Protein 4XVJ (pdb70)

InterPro domains:
  IPR000745 Hepatitis C virus, Non-structural protein NS4a [PF01006] (1658-1711)
  IPR001490 Hepatitis C virus, Non-structural protein NS4b [PF01001] (1728-1921)
  IPR001650 Helicase, C-terminal domain-like [PS51194] (1361-1538)
  IPR001650 Helicase, C-terminal domain-like [SM00490] (1401-1495)
  IPR002166 RNA dependent RNA polymerase, hepatitis C virus [PF00998] (2423-2932)
  IPR002518 Hepatitis C virus, Non-structural protein NS2 [PF01538] (811-1005)
  IPR002518 Hepatitis C virus, Non-structural protein NS2 [PS51693] (899-1026)
  IPR002519 Hepatitis C virus, Envelope glycoprotein E1 [PF01539] (193-382)
  IPR002521 Hepatitis C virus, Core protein, C-terminal [PF01542] (116-190)
  IPR002522 Hepatitis C virus, Core protein, N-terminal [PF01543] (2-115)
  IPR002531 Hepatitis C virus, Non-structural protein E2/NS1 [PF01560] (386-729)
  IPR002868 Hepatitis C virus, Non-structural 5a protein [PF01506] (1974-1996)
  IPR004109 Hepatitis C virus, NS3 protease [PF02907] (1056-1203)
  IPR004109 Hepatitis C virus, NS3 protease [PS51822] (1027-1208)
  IPR007094 RNA-directed RNA polymerase, catalytic domain [PS50507] (2634-2752)
  IPR009003 Peptidase S1, PA clan [SSF50494] (1027-1212)
  IPR011492 Non-structural protein NS3-like, DEAD-box helicase, flavivirus [PF07652] (1294-1355)
  IPR013192 Hepatitis C virus, Non-structural 5a protein, domain 1a [PF08300] (2006-2067)
  IPR013193 Hepatitis C virus non-structural 5a, 1B domain [PF08301] (2068-2168)
  IPR014001 Helicase superfamily 1/2, ATP-binding domain [PS51192] (1217-1369)

B-factor: mean 28.43, std 5.86, range [17.18, 79.64]

Secondary structure (DSSP, 8-state):
---EE-SS-S---/---EEEEE---EE-TT--EEEEEEEESS--TT-EEEEEEE-TT--EEEEEEEETTT--EEE-TTTTTTEEEEE-TTSSEEEEEE-S--GGG-EEEEEEEEEEEE-TTS-SEEEEEEEE---EEEEE--S--SSSS--/------SSB--SEEEE-TT--EEEEEE--IIIIITS--EEEEE-TTS--EEEEBTTTB--TTS-TTEEEEEETTEEEEEE-S--GGG-EEEEEEEEETTTTEEEE---EEEEE-

Solvent-accessible surface area: 11960 Å² total; per-residue (Å²): 187,99,8,92,52,22,88,0,18,1,29,56,176,214,120,69,59,7,72,15,57,37,32,27,130,22,116,62,55,25,58,35,144,0,23,0,62,6,40,37,33,71,20,96,80,34,0,4,0,0,0,13,30,22,79,95,129,21,9,80,6,0,0,0,10,0,29,61,98,23,41,62,58,46,10,115,54,0,114,90,21,6,74,4,47,106,56,108,56,160,52,15,3,58,0,45,0,57,63,3,106,55,96,0,5,2,44,0,6,0,0,31,0,18,1,2,2,8,122,83,95,64,78,4,1,1,25,0,42,78,8,2,125,21,14,99,0,36,0,12,69,67,92,64,93,61,74,68,17,54,124,74,88,111,178,46,79,1,73,14,54,115,77,29,67,21,41,84,53,104,120,7,76,0,42,0,59,23,27,62,116,6,0,26,66,0,48,1,1,1,1,14,20,45,109,88,43,10,4,83,12,3,0,58,13,23,93,55,94,32,131,73,24,66,113,51,8,51,11,64,66,88,56,59,37,2,32,0,33,0,54,34,3,94,102,51,7,63,7,48,0,8,1,0,1,8,3,40,64,91,76,29,3,14,10,1,38,14,1,124,3,43,12,167

Foldseek 3Di:
DVDDDPPDDPDDD/DDWAFDKDFADEEEAQAKTKIKTFTDPDALPQWKKFKWWAAVVGDIGTAWIAGLPPGDIDGDVVQPPFWDKADDPVRGMIMIIGGNHDLRVWTFIKMFIWNWDDPPVRPGIDIDTPDIHPTGGHGYHPPDDPDPGTD/DDDDDFQKAWDQEDEEAAQAKDKIKIAHDCQKLQPWFKWKWWAAVVHDIDTAGTRFFDGPDPHDPQWTKHGDHRMIMIMHGRDDQSSFTKMWMWTAGRVVRDIGIYPIYGYHHD

Nearest PDB structures (foldseek):
  4xvj-assembly1_H  TM=1.007E+00  e=1.137E-25  Homo sapiens
  5fgc-assembly1_E  TM=9.345E-01  e=8.893E-17  Homo sapiens
  4wv1-assembly2_B  TM=9.024E-01  e=1.279E-16  Homo sapiens
  3grw-assembly1_H  TM=8.920E-01  e=3.261E-16  Homo sapiens
  6vln-assembly1_H  TM=8.590E-01  e=2.607E-15  Homo sapiens

Radius of gyration: 18.02 Å; Cα contacts (8 Å, |Δi|>4): 738; chains: 3; bounding box: 43×47×47 Å

Organism: Hepatitis C virus genotype 1a (isolate H77) (NCBI:txid63746)

Structure (mmCIF, N/CA/C/O backbone):
data_4XVJ
#
_entry.id   4XVJ
#
_cell.length_a   36.085
_cell.length_b   53.728
_cell.length_c   107.238
_cell.angle_alpha   90.00
_cell.angle_beta   90.00
_cell.angle_gamma   90.00
#
_symmetry.space_group_name_H-M   'P 21 21 21'
#
loop_
_entity.id
_entity.type
_entity.pdbx_description
1 polymer 'HCV E2 antigen'
2 polymer 'antibody heavy chain variable domain'
3 polymer 'antibody light chain variable domain'
4 water water
#
loop_
_atom_site.group_PDB
_atom_site.id
_atom_site.type_symbol
_atom_site.label_atom_id
_atom_site.label_alt_id
_atom_site.label_comp_id
_atom_site.label_asym_id
_atom_site.label_entity_id
_atom_site.label_seq_id
_atom_site.pdbx_PDB_ins_code
_atom_site.Cartn_x
_atom_site.Cartn_y
_atom_site.Cartn_z
_atom_site.occupancy
_atom_site.B_iso_or_equiv
_atom_site.auth_seq_id
_atom_site.auth_comp_id
_atom_site.auth_asym_id
_atom_site.auth_atom_id
_atom_site.pdbx_PDB_model_num
ATOM 1 N N . ARG A 1 1 ? 15.394 13.861 -4.986 1.00 28.04 1 ARG A N 1
ATOM 2 C CA . ARG A 1 1 ? 14.114 13.244 -4.502 1.00 29.90 1 ARG A CA 1
ATOM 3 C C . ARG A 1 1 ? 13.117 14.307 -4.070 1.00 29.61 1 ARG A C 1
ATOM 4 O O . ARG A 1 1 ? 13.430 15.508 -4.066 1.00 29.24 1 ARG A O 1
ATOM 12 N N . GLN A 1 2 ? 11.910 13.873 -3.728 1.00 29.80 412 GLN A N 1
ATOM 13 C CA . GLN A 1 2 ? 10.908 14.809 -3.241 1.00 29.70 412 GLN A CA 1
ATOM 14 C C . GLN A 1 2 ? 11.264 15.104 -1.787 1.00 28.94 412 GLN A C 1
ATOM 15 O O . GLN A 1 2 ? 11.053 16.207 -1.301 1.00 28.34 412 GLN A O 1
ATOM 21 N N . LEU A 1 3 ? 11.807 14.102 -1.101 1.00 27.02 413 LEU A N 1
ATOM 22 C CA . LEU A 1 3 ? 12.192 14.246 0.301 1.00 27.02 413 LEU A CA 1
ATOM 23 C C . LEU A 1 3 ? 13.443 15.103 0.510 1.00 26.27 413 LEU A C 1
ATOM 24 O O . LEU A 1 3 ? 14.352 15.088 -0.310 1.00 25.49 413 LEU A O 1
ATOM 29 N N . ILE A 1 4 ? 13.471 15.834 1.625 1.00 26.01 414 ILE A N 1
ATOM 30 C CA . ILE A 1 4 ? 14.597 16.690 2.006 1.00 25.53 414 ILE A CA 1
ATOM 31 C C . ILE A 1 4 ? 14.885 16.408 3.480 1.00 26.20 414 ILE A C 1
ATOM 32 O O . ILE A 1 4 ? 14.007 16.584 4.342 1.00 25.55 414 ILE A O 1
ATOM 37 N N . ASN A 1 5 ? 16.103 15.957 3.767 1.00 25.92 415 ASN A N 1
ATOM 38 C CA . ASN A 1 5 ? 16.496 15.635 5.143 1.00 25.27 415 ASN A CA 1
ATOM 39 C C . ASN A 1 5 ? 16.437 16.880 6.023 1.00 25.63 415 ASN A C 1
ATOM 40 O O . ASN A 1 5 ? 16.988 17.923 5.664 1.00 25.53 415 ASN A O 1
ATOM 45 N N . THR A 1 6 ? 15.765 16.772 7.170 1.00 23.18 416 THR A N 1
ATOM 46 C CA . THR A 1 6 ? 15.650 17.893 8.086 1.00 23.68 416 THR A CA 1
ATOM 47 C C . THR A 1 6 ? 16.914 18.157 8.895 1.00 23.93 416 THR A C 1
ATOM 48 O O . THR A 1 6 ? 16.954 19.107 9.660 1.00 21.81 416 THR A O 1
ATOM 52 N N . ASN A 1 7 ? 17.932 17.315 8.732 1.00 24.31 417 ASN A N 1
ATOM 53 C CA . ASN A 1 7 ? 19.183 17.454 9.471 1.00 26.94 417 ASN A CA 1
ATOM 54 C C . ASN A 1 7 ? 19.001 17.406 10.992 1.00 26.31 417 ASN A C 1
ATOM 55 O O . ASN A 1 7 ? 19.561 18.224 11.709 1.00 27.38 417 ASN A O 1
ATOM 60 N N . GLY A 1 8 ? 18.214 16.455 11.484 1.00 24.69 418 GLY A N 1
ATOM 61 C CA . GLY A 1 8 ? 18.066 16.352 12.920 1.00 23.49 418 GLY A CA 1
ATOM 62 C C . GLY A 1 8 ? 16.799 16.851 13.574 1.00 22.93 418 GLY A C 1
ATOM 63 O O . GLY A 1 8 ? 16.676 16.758 14.791 1.00 20.61 418 GLY A O 1
ATOM 64 N N . SER A 1 9 ? 15.877 17.413 12.803 1.00 21.89 419 SER A N 1
ATOM 65 C CA . SER A 1 9 ? 14.639 17.870 13.388 1.00 22.17 419 SER A CA 1
ATOM 66 C C . SER A 1 9 ? 13.624 16.764 13.232 1.00 22.83 419 SER A C 1
ATOM 67 O O . SER A 1 9 ? 13.351 16.315 12.108 1.00 23.12 419 SER A O 1
ATOM 70 N N . TRP A 1 10 ? 13.074 16.321 14.360 1.00 21.08 420 TRP A N 1
ATOM 71 C CA . TRP A 1 10 ? 12.064 15.273 14.354 1.00 21.31 420 TRP A CA 1
ATOM 72 C C . TRP A 1 10 ? 10.823 15.707 13.562 1.00 22.92 420 TRP A C 1
ATOM 73 O O . TRP A 1 10 ? 10.198 14.898 12.848 1.00 23.18 420 TRP A O 1
ATOM 84 N N . HIS A 1 11 ? 10.477 16.990 13.663 1.00 24.37 421 HIS A N 1
ATOM 85 C CA . HIS A 1 11 ? 9.304 17.480 12.949 1.00 25.61 421 HIS A CA 1
ATOM 86 C C . HIS A 1 11 ? 9.360 18.964 12.677 1.00 27.92 421 HIS A C 1
ATOM 87 O O . HIS A 1 11 ? 10.131 19.686 13.308 1.00 29.00 421 HIS A O 1
ATOM 94 N N . ILE A 1 12 ? 8.531 19.406 11.734 1.00 29.79 422 ILE A N 1
ATOM 95 C CA . ILE A 1 12 ? 8.441 20.816 11.350 1.00 31.42 422 ILE A CA 1
ATOM 96 C C . ILE A 1 12 ? 6.981 21.102 11.042 1.00 33.18 422 ILE A C 1
ATOM 97 O O . ILE A 1 12 ? 6.378 20.427 10.215 1.00 33.05 422 ILE A O 1
ATOM 102 N N . ASN A 1 13 ? 6.399 22.089 11.699 1.00 34.00 423 ASN A N 1
ATOM 103 C CA . ASN A 1 13 ? 5.006 22.404 11.419 1.00 37.83 423 ASN A CA 1
ATOM 104 C C . ASN A 1 13 ? 4.635 23.806 11.901 1.00 37.78 423 ASN A C 1
ATOM 105 O O . ASN A 1 13 ? 5.540 24.520 12.394 1.00 38.53 423 ASN A O 1
ATOM 111 N N . MET B 2 1 ? 36.729 -0.008 16.524 1.00 32.14 0 MET H N 1
ATOM 112 C CA . MET B 2 1 ? 35.814 0.609 17.519 1.00 33.88 0 MET H CA 1
ATOM 113 C C . MET B 2 1 ? 34.431 -0.012 17.413 1.00 33.56 0 MET H C 1
ATOM 114 O O . MET B 2 1 ? 33.858 -0.122 16.329 1.00 30.39 0 MET H O 1
ATOM 119 N N . GLU B 2 2 ? 33.895 -0.413 18.554 1.00 32.77 1 GLU H N 1
ATOM 120 C CA . GLU B 2 2 ? 32.580 -1.021 18.578 1.00 33.47 1 GLU H CA 1
ATOM 121 C C . GLU B 2 2 ? 31.485 0.059 18.437 1.00 32.33 1 GLU H C 1
ATOM 122 O O . GLU B 2 2 ? 31.633 1.178 18.927 1.00 28.36 1 GLU H O 1
ATOM 128 N N . VAL B 2 3 ? 30.401 -0.277 17.745 1.00 30.77 2 VAL H N 1
ATOM 129 C CA . VAL B 2 3 ? 29.307 0.669 17.566 1.00 30.93 2 VAL H CA 1
ATOM 130 C C . VAL B 2 3 ? 28.193 0.343 18.574 1.00 30.63 2 VAL H C 1
ATOM 131 O O . VAL B 2 3 ? 27.612 -0.738 18.526 1.00 29.84 2 VAL H O 1
ATOM 135 N N . GLN B 2 4 ? 27.881 1.264 19.478 1.00 30.47 3 GLN H N 1
ATOM 136 C CA . GLN B 2 4 ? 26.835 0.945 20.450 1.00 31.76 3 GLN H CA 1
ATOM 137 C C . GLN B 2 4 ? 25.888 2.038 20.857 1.00 28.73 3 GLN H C 1
ATOM 138 O O . GLN B 2 4 ? 26.277 3.184 20.979 1.00 28.16 3 GLN H O 1
ATOM 144 N N . LEU B 2 5 ? 24.622 1.665 21.042 1.00 27.61 4 LEU H N 1
ATOM 145 C CA . LEU B 2 5 ? 23.591 2.565 21.559 1.00 27.62 4 LEU H CA 1
ATOM 146 C C . LEU B 2 5 ? 23.189 1.781 22.818 1.00 28.72 4 LEU H C 1
ATOM 147 O O . LEU B 2 5 ? 22.409 0.828 22.741 1.00 28.36 4 LEU H O 1
ATOM 152 N N . VAL B 2 6 ? 23.741 2.142 23.972 1.00 28.57 5 VAL H N 1
ATOM 153 C CA . VAL B 2 6 ? 23.421 1.387 25.190 1.00 28.77 5 VAL H CA 1
ATOM 154 C C . VAL B 2 6 ? 22.364 2.035 26.096 1.00 27.59 5 VAL H C 1
ATOM 155 O O . VAL B 2 6 ? 22.520 3.167 26.521 1.00 29.46 5 VAL H O 1
ATOM 159 N N . GLU B 2 7 ? 21.287 1.317 26.384 1.00 27.12 6 GLU H N 1
ATOM 160 C CA . GLU B 2 7 ? 20.254 1.855 27.263 1.00 28.41 6 GLU H CA 1
ATOM 161 C C . GLU B 2 7 ? 20.458 1.232 28.652 1.00 28.78 6 GLU H C 1
ATOM 162 O O . GLU B 2 7 ? 21.073 0.175 28.777 1.00 30.77 6 GLU H O 1
ATOM 168 N N . SER B 2 8 ? 19.973 1.901 29.689 1.00 28.95 7 SER H N 1
ATOM 169 C CA . SER B 2 8 ? 20.057 1.364 31.034 1.00 28.42 7 SER H CA 1
ATOM 170 C C . SER B 2 8 ? 19.072 2.145 31.889 1.00 28.60 7 SER H C 1
ATOM 171 O O . SER B 2 8 ? 18.485 3.143 31.428 1.00 25.20 7 SER H O 1
ATOM 174 N N . GLY B 2 9 ? 18.877 1.669 33.120 1.00 26.26 8 GLY H N 1
ATOM 175 C CA . GLY B 2 9 ? 17.969 2.321 34.034 1.00 26.17 8 GLY H CA 1
ATOM 176 C C . GLY B 2 9 ? 16.686 1.532 34.151 1.00 26.30 8 GLY H C 1
ATOM 177 O O . GLY B 2 9 ? 15.803 1.919 34.900 1.00 25.42 8 GLY H O 1
ATOM 178 N N . GLY B 2 10 ? 16.588 0.423 33.416 1.00 26.12 9 GLY H N 1
ATOM 179 C CA . GLY B 2 10 ? 15.395 -0.396 33.471 1.00 28.10 9 GLY H CA 1
ATOM 180 C C . GLY B 2 10 ? 15.293 -1.105 34.811 1.00 29.69 9 GLY H C 1
ATOM 181 O O . GLY B 2 10 ? 16.306 -1.361 35.455 1.00 30.03 9 GLY H O 1
ATOM 182 N N . GLY B 2 11 ? 14.081 -1.420 35.249 1.00 30.24 10 GLY H N 1
ATOM 183 C CA . GLY B 2 11 ? 13.958 -2.095 36.526 1.00 29.68 10 GLY H CA 1
ATOM 184 C C . GLY B 2 11 ? 12.527 -2.336 36.937 1.00 30.36 10 GLY H C 1
ATOM 185 O O . GLY B 2 11 ? 11.582 -1.903 36.257 1.00 32.24 10 GLY H O 1
ATOM 186 N N . LEU B 2 12 ? 12.359 -3.022 38.059 1.00 27.59 11 LEU H N 1
ATOM 187 C CA . LEU B 2 12 ? 11.029 -3.315 38.563 1.00 28.27 11 LEU H CA 1
ATOM 188 C C . LEU B 2 12 ? 10.592 -2.174 39.467 1.00 27.45 11 LEU H C 1
ATOM 189 O O . LEU B 2 12 ? 11.344 -1.723 40.338 1.00 25.41 11 LEU H O 1
ATOM 194 N N . VAL B 2 13 ? 9.392 -1.667 39.222 1.00 29.82 12 VAL H N 1
ATOM 195 C CA . VAL B 2 13 ? 8.872 -0.585 40.032 1.00 31.19 12 VAL H CA 1
ATOM 196 C C . VAL B 2 13 ? 7.378 -0.722 40.259 1.00 33.04 12 VAL H C 1
ATOM 197 O O . VAL B 2 13 ? 6.673 -1.396 39.496 1.00 33.74 12 VAL H O 1
ATOM 201 N N . GLN B 2 14 ? 6.900 -0.111 41.340 1.00 34.32 13 GLN H N 1
ATOM 202 C CA . GLN B 2 14 ? 5.487 -0.155 41.670 1.00 35.58 13 GLN H CA 1
ATOM 203 C C . GLN B 2 14 ? 4.732 0.906 40.880 1.00 35.27 13 GLN H C 1
ATOM 204 O O . GLN B 2 14 ? 5.282 1.952 40.540 1.00 33.74 13 GLN H O 1
ATOM 210 N N . PRO B 2 15 ? 3.459 0.641 40.563 1.00 35.67 14 PRO H N 1
ATOM 211 C CA . PRO B 2 15 ? 2.704 1.651 39.814 1.00 35.43 14 PRO H CA 1
ATOM 212 C C . PRO B 2 15 ? 2.774 2.962 40.594 1.00 35.01 14 PRO H C 1
ATOM 213 O O . PRO B 2 15 ? 2.839 2.946 41.828 1.00 34.86 14 PRO H O 1
ATOM 217 N N . GLY B 2 16 ? 2.802 4.084 39.874 1.00 34.05 15 GLY H N 1
ATOM 218 C CA . GLY B 2 16 ? 2.889 5.386 40.518 1.00 33.83 15 GLY H CA 1
ATOM 219 C C . GLY B 2 16 ? 4.323 5.828 40.726 1.00 33.97 15 GLY H C 1
ATOM 220 O O . GLY B 2 16 ? 4.605 7.024 40.846 1.00 35.69 15 GLY H O 1
ATOM 221 N N . GLY B 2 17 ? 5.237 4.867 40.761 1.00 32.55 16 GLY H N 1
ATOM 222 C CA . GLY B 2 17 ? 6.640 5.188 40.960 1.00 31.75 16 GLY H CA 1
ATOM 223 C C . GLY B 2 17 ? 7.286 5.822 39.738 1.00 32.29 16 GLY H C 1
ATOM 224 O O . GLY B 2 17 ? 6.612 6.195 38.783 1.00 32.05 16 GLY H O 1
ATOM 225 N N . SER B 2 18 ? 8.602 5.942 39.760 1.00 31.71 17 SER H N 1
ATOM 226 C CA . SER B 2 18 ? 9.307 6.532 38.635 1.00 31.83 17 SER H CA 1
ATOM 227 C C . SER B 2 18 ? 10.665 5.859 38.381 1.00 31.25 17 SER H C 1
ATOM 228 O O . SER B 2 18 ? 11.178 5.116 39.235 1.00 31.09 17 SER H O 1
ATOM 231 N N . LEU B 2 19 ? 11.225 6.125 37.200 1.00 27.76 18 LEU H N 1
ATOM 232 C CA . LEU B 2 19 ? 12.496 5.572 36.771 1.00 26.14 18 LEU H CA 1
ATOM 233 C C . LEU B 2 19 ? 13.115 6.536 35.755 1.00 25.00 18 LEU H C 1
ATOM 234 O O . LEU B 2 19 ? 12.403 7.327 35.151 1.00 25.59 18 LEU H O 1
ATOM 239 N N . ARG B 2 20 ? 14.431 6.473 35.575 1.00 25.57 19 ARG H N 1
ATOM 240 C CA . ARG B 2 20 ? 15.110 7.280 34.553 1.00 24.29 19 ARG H CA 1
ATOM 241 C C . ARG B 2 20 ? 15.937 6.385 33.622 1.00 24.57 19 ARG H C 1
ATOM 242 O O . ARG B 2 20 ? 16.834 5.662 34.067 1.00 24.86 19 ARG H O 1
ATOM 250 N N . LEU B 2 21 ? 15.629 6.399 32.329 1.00 25.09 20 LEU H N 1
ATOM 251 C CA . LEU B 2 21 ? 16.412 5.596 31.403 1.00 25.18 20 LEU H CA 1
ATOM 252 C C . LEU B 2 21 ? 17.444 6.513 30.773 1.00 25.06 20 LEU H C 1
ATOM 253 O O . LEU B 2 21 ? 17.246 7.716 30.697 1.00 24.42 20 LEU H O 1
ATOM 258 N N . SER B 2 22 ? 18.568 5.943 30.370 1.00 24.52 21 SER H N 1
ATOM 259 C CA . SER B 2 22 ? 19.586 6.720 29.706 1.00 26.45 21 SER H CA 1
ATOM 260 C C . SER B 2 22 ? 19.992 5.892 28.494 1.00 26.58 21 SER H C 1
ATOM 261 O O . SER B 2 22 ? 19.881 4.655 28.494 1.00 24.85 21 SER H O 1
ATOM 264 N N . CYS B 2 23 ? 20.438 6.589 27.461 1.00 25.79 22 CYS H N 1
ATOM 265 C CA . CYS B 2 23 ? 20.869 5.955 26.228 1.00 26.11 22 CYS H CA 1
ATOM 266 C C . CYS B 2 23 ? 22.187 6.598 25.858 1.00 26.11 22 CYS H C 1
ATOM 267 O O . CYS B 2 23 ? 22.239 7.816 25.656 1.00 25.88 22 CYS H O 1
ATOM 270 N N . VAL B 2 24 ? 23.236 5.784 25.757 1.00 26.07 23 VAL H N 1
ATOM 271 C CA . VAL B 2 24 ? 24.586 6.267 25.445 1.00 27.76 23 VAL H CA 1
ATOM 272 C C . VAL B 2 24 ? 25.131 5.752 24.107 1.00 28.28 23 VAL H C 1
ATOM 273 O O . VAL B 2 24 ? 25.311 4.548 23.928 1.00 29.50 23 VAL H O 1
ATOM 277 N N . ALA B 2 25 ? 25.430 6.666 23.191 1.00 28.68 24 ALA H N 1
ATOM 278 C CA . ALA B 2 25 ? 25.945 6.290 21.884 1.00 26.96 24 ALA H CA 1
ATOM 279 C C . ALA B 2 25 ? 27.459 6.179 21.904 1.00 28.48 24 ALA H C 1
ATOM 280 O O . ALA B 2 25 ? 28.159 7.029 22.463 1.00 27.39 24 ALA H O 1
ATOM 282 N N . SER B 2 26 ? 27.974 5.133 21.280 1.00 28.59 25 SER H N 1
ATOM 283 C CA . SER B 2 26 ? 29.413 4.948 21.217 1.00 30.42 25 SER H CA 1
ATOM 284 C C . SER B 2 26 ? 29.743 4.469 19.815 1.00 29.44 25 SER H C 1
ATOM 285 O O . SER B 2 26 ? 29.130 3.529 19.329 1.00 29.20 25 SER H O 1
ATOM 288 N N . GLY B 2 27 ? 30.689 5.116 19.147 1.00 29.70 26 GLY H N 1
ATOM 289 C CA . GLY B 2 27 ? 31.007 4.669 1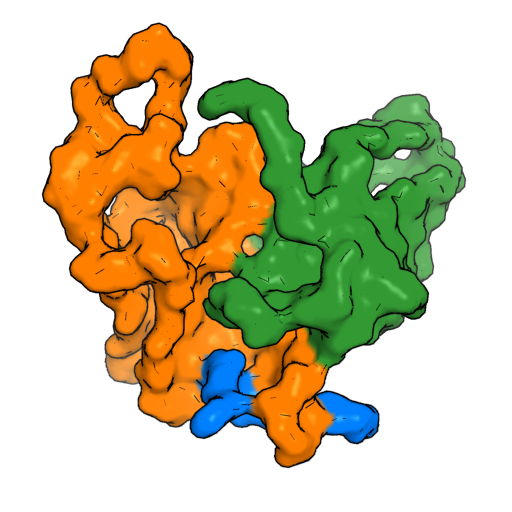7.799 1.00 31.07 26 GLY H CA 1
ATOM 290 C C . GLY B 2 27 ? 30.014 5.110 16.731 1.00 30.21 26 GLY H C 1
ATOM 291 O O . GLY B 2 27 ? 30.050 4.614 15.595 1.00 30.79 26 GLY H O 1
ATOM 292 N N . LEU B 2 28 ? 29.087 5.990 17.098 1.00 29.87 27 LEU H N 1
ATOM 293 C CA . LEU B 2 28 ? 28.148 6.550 16.128 1.00 30.03 27 LEU H CA 1
ATOM 294 C C . LEU B 2 28 ? 27.786 7.942 16.615 1.00 30.10 27 LEU H C 1
ATOM 295 O O . LEU B 2 28 ? 27.840 8.222 17.818 1.00 31.14 27 LEU H O 1
ATOM 300 N N . THR B 2 29 ? 27.443 8.818 15.675 1.00 27.85 28 THR H N 1
ATOM 301 C CA . THR B 2 29 ? 27.117 10.203 15.965 1.00 27.61 28 THR H CA 1
ATOM 302 C C . THR B 2 29 ? 25.613 10.464 15.990 1.00 26.70 28 THR H C 1
ATOM 303 O O . THR B 2 29 ? 24.842 9.692 15.445 1.00 26.64 28 THR H O 1
ATOM 307 N N . PHE B 2 30 ? 25.208 11.556 16.629 1.00 27.34 29 PHE H N 1
ATOM 308 C CA . PHE B 2 30 ? 23.805 11.966 16.654 1.00 27.05 29 PHE H CA 1
ATOM 309 C C . PHE B 2 30 ? 23.670 13.196 15.741 1.00 26.03 29 PHE H C 1
ATOM 310 O O . PHE B 2 30 ? 22.581 13.703 15.505 1.00 24.13 29 PHE H O 1
ATOM 318 N N . THR B 2 31 ? 24.798 13.650 15.203 1.00 25.84 30 THR H N 1
ATOM 319 C CA . THR B 2 31 ? 24.804 14.820 14.322 1.00 26.74 30 THR H CA 1
ATOM 320 C C . THR B 2 31 ? 24.011 14.581 13.030 1.00 26.88 30 THR H C 1
ATOM 321 O O . THR B 2 31 ? 24.324 13.677 12.248 1.00 25.96 30 THR H O 1
ATOM 325 N N . ASN B 2 32 ? 22.995 15.420 12.823 1.00 27.54 31 ASN H N 1
ATOM 326 C CA . ASN B 2 32 ? 22.075 15.374 11.678 1.00 28.99 31 ASN H CA 1
ATOM 327 C C . ASN B 2 32 ? 20.994 14.284 11.781 1.00 28.55 31 ASN H C 1
ATOM 328 O O . ASN B 2 32 ? 20.370 13.945 10.767 1.00 28.35 31 ASN H O 1
ATOM 333 N N . PHE B 2 33 ? 20.785 13.735 12.988 1.00 27.06 32 PHE H N 1
ATOM 334 C CA . PHE B 2 33 ? 19.730 12.717 13.236 1.00 25.32 32 PHE H CA 1
ATOM 335 C C . PHE B 2 33 ? 18.864 13.108 14.446 1.00 24.25 32 PHE H C 1
ATOM 336 O O . PHE B 2 33 ? 19.290 13.873 15.308 1.00 23.79 32 PHE H O 1
ATOM 344 N N . ALA B 2 34 ? 17.647 12.580 14.520 1.00 23.64 33 ALA H N 1
ATOM 345 C CA . ALA B 2 34 ? 16.815 12.820 15.701 1.00 22.99 33 ALA H CA 1
ATOM 346 C C . ALA B 2 34 ? 16.973 11.515 16.498 1.00 22.41 33 ALA H C 1
ATOM 347 O O . ALA B 2 34 ? 17.646 10.596 16.044 1.00 22.46 33 ALA H O 1
ATOM 349 N N . VAL B 2 35 ? 16.404 11.425 17.690 1.00 24.69 34 VAL H N 1
ATOM 350 C CA . VAL B 2 35 ? 16.528 10.188 18.470 1.00 24.73 34 VAL H CA 1
ATOM 351 C C . VAL B 2 35 ? 15.198 9.928 19.143 1.00 25.67 34 VAL H C 1
ATOM 352 O O . VAL B 2 35 ? 14.522 10.865 19.558 1.00 27.99 34 VAL H O 1
ATOM 356 N N . SER B 2 36 ? 14.796 8.663 19.197 1.00 24.46 35 SER H N 1
ATOM 357 C CA . SER B 2 36 ? 13.533 8.274 19.807 1.00 24.66 35 SER H CA 1
ATOM 358 C C . SER B 2 36 ? 13.677 7.100 20.758 1.00 22.79 35 SER H C 1
ATOM 359 O O . SER B 2 36 ? 14.681 6.386 20.758 1.00 22.81 35 SER H O 1
ATOM 362 N N . TRP B 2 37 ? 12.652 6.921 21.580 1.00 22.04 36 TRP H N 1
ATOM 363 C CA . TRP B 2 37 ? 12.582 5.773 22.471 1.00 21.31 36 TRP H CA 1
ATOM 364 C C . TRP B 2 37 ? 11.382 5.040 21.897 1.00 21.04 36 TRP H C 1
ATOM 365 O O . TRP B 2 37 ? 10.379 5.670 21.569 1.00 21.07 36 TRP H O 1
ATOM 376 N N . VAL B 2 38 ? 11.493 3.726 21.764 1.00 21.01 37 VAL H N 1
ATOM 377 C CA . VAL B 2 38 ? 10.430 2.893 21.240 1.00 19.64 37 VAL H CA 1
ATOM 378 C C . VAL B 2 38 ? 10.331 1.757 22.222 1.00 21.56 37 VAL H C 1
ATOM 379 O O . VAL B 2 38 ? 11.338 1.274 22.698 1.00 24.11 37 VAL H O 1
ATOM 383 N N . ARG B 2 39 ? 9.124 1.322 22.544 1.00 22.83 38 ARG H N 1
ATOM 384 C CA . ARG B 2 39 ? 9.008 0.224 23.501 1.00 20.79 38 ARG H CA 1
ATOM 385 C C . ARG B 2 39 ? 8.249 -0.926 22.916 1.00 22.49 38 ARG H C 1
ATOM 386 O O . ARG B 2 39 ? 7.597 -0.790 21.886 1.00 23.10 38 ARG H O 1
ATOM 394 N N . GLN B 2 40 ? 8.343 -2.065 23.593 1.00 24.25 39 GLN H N 1
ATOM 395 C CA . GLN B 2 40 ? 7.674 -3.280 23.180 1.00 24.27 39 GLN H CA 1
ATOM 396 C C . GLN B 2 40 ? 7.148 -3.961 24.428 1.00 24.61 39 GLN H C 1
ATOM 397 O O . GLN B 2 40 ? 7.934 -4.509 25.214 1.00 21.52 39 GLN H O 1
ATOM 403 N N . ALA B 2 41 ? 5.830 -3.914 24.610 1.00 24.48 40 ALA H N 1
ATOM 404 C CA . ALA B 2 41 ? 5.188 -4.558 25.765 1.00 28.54 40 ALA H CA 1
ATOM 405 C C . ALA B 2 41 ? 5.280 -6.082 25.630 1.00 30.09 40 ALA H C 1
ATOM 406 O O . ALA B 2 41 ? 5.582 -6.618 24.555 1.00 30.96 40 ALA H O 1
ATOM 408 N N . PRO B 2 42 ? 5.017 -6.803 26.720 1.00 31.91 41 PRO H N 1
ATOM 409 C CA . PRO B 2 42 ? 5.074 -8.266 26.707 1.00 33.18 41 PRO H CA 1
ATOM 410 C C . PRO B 2 42 ? 4.304 -8.909 25.549 1.00 34.27 41 PRO H C 1
ATOM 411 O O . PRO B 2 42 ? 3.085 -8.759 25.434 1.00 34.47 41 PRO H O 1
ATOM 415 N N . GLY B 2 43 ? 5.034 -9.606 24.683 1.00 35.82 42 GLY H N 1
ATOM 416 C CA . GLY B 2 43 ? 4.424 -10.262 23.531 1.00 35.31 42 GLY H CA 1
ATOM 417 C C . GLY B 2 43 ? 3.714 -9.365 22.518 1.00 36.16 42 GLY H C 1
ATOM 418 O O . GLY B 2 43 ? 2.957 -9.859 21.676 1.00 36.99 42 GLY H O 1
ATOM 419 N N . LYS B 2 44 ? 3.944 -8.057 22.570 1.00 35.02 43 LYS H N 1
ATOM 420 C CA . LYS B 2 44 ? 3.275 -7.148 21.631 1.00 34.25 43 LYS H CA 1
ATOM 421 C C . LYS B 2 44 ? 4.222 -6.523 20.605 1.00 31.34 43 LYS H C 1
ATOM 422 O O . LYS B 2 44 ? 5.412 -6.826 20.577 1.00 30.25 43 LYS H O 1
ATOM 428 N N . GLY B 2 45 ? 3.687 -5.642 19.767 1.00 30.56 44 GLY H N 1
ATOM 429 C CA . GLY B 2 45 ? 4.519 -5.006 18.768 1.00 28.92 44 GLY H CA 1
ATOM 430 C C . GLY B 2 45 ? 5.180 -3.724 19.236 1.00 29.12 44 GLY H C 1
ATOM 431 O O . GLY B 2 45 ? 4.935 -3.238 20.345 1.00 28.35 44 GLY H O 1
ATOM 432 N N . LEU B 2 46 ? 6.011 -3.167 18.362 1.00 27.34 45 LEU H N 1
ATOM 433 C CA . LEU B 2 46 ? 6.744 -1.937 18.627 1.00 26.91 45 LEU H CA 1
ATOM 434 C C . LEU B 2 46 ? 5.798 -0.732 18.661 1.00 26.90 45 LEU H C 1
ATOM 435 O O . LEU B 2 46 ? 4.899 -0.602 17.823 1.00 26.30 45 LEU H O 1
ATOM 440 N N . GLU B 2 47 ? 5.999 0.127 19.656 1.00 25.00 46 GLU H N 1
ATOM 441 C CA . GLU B 2 47 ? 5.183 1.322 19.840 1.00 25.70 46 GLU H CA 1
ATOM 442 C C . GLU B 2 47 ? 6.075 2.539 20.033 1.00 23.79 46 GLU H C 1
ATOM 443 O O . GLU B 2 47 ? 6.910 2.546 20.924 1.00 21.54 46 GLU H O 1
ATOM 449 N N . TRP B 2 48 ? 5.915 3.562 19.189 1.00 23.35 47 TRP H N 1
ATOM 450 C CA . TRP B 2 48 ? 6.730 4.756 19.319 1.00 23.39 47 TRP H CA 1
ATOM 451 C C . TRP B 2 48 ? 6.338 5.454 20.639 1.00 24.04 47 TRP H C 1
ATOM 452 O O . TRP B 2 48 ? 5.165 5.504 21.016 1.00 24.87 47 TRP H O 1
ATOM 463 N N . VAL B 2 49 ? 7.311 5.989 21.355 1.00 23.45 48 VAL H N 1
ATOM 464 C CA . VAL B 2 49 ? 6.988 6.627 22.626 1.00 24.06 48 VAL H CA 1
ATOM 465 C C . VAL B 2 49 ? 7.322 8.100 22.707 1.00 23.28 48 VAL H C 1
ATOM 466 O O . VAL B 2 49 ? 6.481 8.920 23.097 1.00 22.34 48 VAL H O 1
ATOM 470 N N . SER B 2 50 ? 8.558 8.436 22.364 1.00 22.08 49 SER H N 1
ATOM 471 C CA . SER B 2 50 ? 8.991 9.822 22.467 1.00 22.04 49 SER H CA 1
ATOM 472 C C . SER B 2 50 ? 10.199 10.086 21.554 1.00 23.01 49 SER H C 1
ATOM 473 O O . SER B 2 50 ? 10.878 9.135 21.129 1.00 23.13 49 SER H O 1
ATOM 476 N N . ALA B 2 51 ? 10.434 11.357 21.222 1.00 20.53 50 ALA H N 1
ATOM 477 C CA . ALA B 2 51 ? 11.586 11.732 20.400 1.00 22.42 50 ALA H CA 1
ATOM 478 C C . ALA B 2 51 ? 12.153 13.115 20.698 1.00 22.48 50 ALA H C 1
ATOM 479 O O . ALA B 2 51 ? 11.434 14.009 21.177 1.00 22.16 50 ALA H O 1
ATOM 481 N N . ILE B 2 52 ? 13.448 13.293 20.419 1.00 22.06 51 ILE H N 1
ATOM 482 C CA . ILE B 2 52 ? 14.086 14.598 20.588 1.00 20.58 51 ILE H CA 1
ATOM 483 C C . ILE B 2 52 ? 14.924 14.939 19.340 1.00 22.53 51 ILE H C 1
ATOM 484 O O . ILE B 2 52 ? 15.519 14.045 18.704 1.00 21.43 51 ILE H O 1
ATOM 489 N N . SER B 2 53 ? 14.929 16.223 18.966 1.00 21.86 52 SER H N 1
ATOM 490 C CA . SER B 2 53 ? 15.675 16.705 17.796 1.00 23.55 52 SER H CA 1
ATOM 491 C C . SER B 2 53 ? 17.089 17.096 18.196 1.00 23.19 52 SER H C 1
ATOM 492 O O . SER B 2 53 ? 17.276 17.872 19.134 1.00 23.41 52 SER H O 1
ATOM 495 N N . SER B 2 54 ? 18.085 16.575 17.485 1.00 24.89 53 SER H N 1
ATOM 496 C CA . SER B 2 54 ? 19.481 16.899 17.796 1.00 27.00 53 SER H CA 1
ATOM 497 C C . SER B 2 54 ? 19.783 18.322 17.357 1.00 28.18 53 SER H C 1
ATOM 498 O O . SER B 2 54 ? 20.744 18.939 17.806 1.00 28.61 53 SER H O 1
ATOM 501 N N . SER B 2 55 ? 18.951 18.838 16.463 1.00 28.44 54 SER H N 1
ATOM 502 C CA . SER B 2 55 ? 19.145 20.187 15.945 1.00 29.29 54 SER H CA 1
ATOM 503 C C . SER B 2 55 ? 18.827 21.315 16.920 1.00 29.19 54 SER H C 1
ATOM 504 O O . SER B 2 55 ? 19.704 22.131 17.238 1.00 29.35 54 SER H O 1
ATOM 507 N N . ASP B 2 56 ? 17.573 21.372 17.369 1.00 27.19 55 ASP H N 1
ATOM 508 C CA . ASP B 2 56 ? 17.131 22.422 18.280 1.00 28.70 55 ASP H CA 1
ATOM 509 C C . ASP B 2 56 ? 16.641 21.935 19.643 1.00 28.59 55 ASP H C 1
ATOM 510 O O . ASP B 2 56 ? 16.194 22.732 20.463 1.00 29.04 55 ASP H O 1
ATOM 515 N N . GLY B 2 57 ? 16.712 20.632 19.887 1.00 27.90 56 GLY H N 1
ATOM 516 C CA . GLY B 2 57 ? 16.261 20.113 21.168 1.00 28.41 56 GLY H CA 1
ATOM 517 C C . GLY B 2 57 ? 14.754 19.983 21.355 1.00 27.77 56 GLY H C 1
ATOM 518 O O . GLY B 2 57 ? 14.314 19.664 22.454 1.00 27.47 56 GLY H O 1
ATOM 519 N N . SER B 2 58 ? 13.966 20.231 20.307 1.00 25.46 57 SER H N 1
ATOM 520 C CA . SER B 2 58 ? 12.514 20.098 20.397 1.00 26.12 57 SER H CA 1
ATOM 521 C C . SER B 2 58 ? 12.149 18.699 20.897 1.00 25.13 57 SER H C 1
ATOM 522 O O . SER B 2 58 ? 12.833 17.726 20.559 1.00 23.02 57 SER H O 1
ATOM 525 N N . THR B 2 59 ? 11.092 18.604 21.710 1.00 25.31 58 THR H N 1
ATOM 526 C CA . THR B 2 59 ? 10.640 17.314 22.281 1.00 25.48 58 THR H CA 1
ATOM 527 C C . THR B 2 59 ? 9.222 16.958 21.842 1.00 25.42 58 THR H C 1
ATOM 528 O O . THR B 2 59 ? 8.393 17.842 21.666 1.00 25.89 58 THR H O 1
ATOM 532 N N . TYR B 2 60 ? 8.962 15.658 21.692 1.00 25.37 59 TYR H N 1
ATOM 533 C CA . TYR B 2 60 ? 7.680 15.119 21.233 1.00 23.83 59 TYR H CA 1
ATOM 534 C C . TYR B 2 60 ? 7.294 13.832 21.976 1.00 24.14 59 TYR H C 1
ATOM 535 O O . TYR B 2 60 ? 8.163 13.030 22.331 1.00 23.03 59 TYR H O 1
ATOM 544 N N . TYR B 2 61 ? 5.992 13.619 22.160 1.00 25.45 60 TYR H N 1
ATOM 545 C CA . TYR B 2 61 ? 5.482 12.458 22.911 1.00 26.34 60 TYR H CA 1
ATOM 546 C C . TYR B 2 61 ? 4.224 11.821 22.338 1.00 27.50 60 TYR H C 1
ATOM 547 O O . TYR B 2 61 ? 3.448 12.479 21.657 1.00 26.48 60 TYR H O 1
ATOM 556 N N . SER B 2 62 ? 4.017 10.536 22.622 1.00 28.41 61 SER H N 1
ATOM 557 C CA . SER B 2 62 ? 2.788 9.871 22.182 1.00 28.95 61 SER H CA 1
ATOM 558 C C . SER B 2 62 ? 1.770 10.361 23.217 1.00 28.14 61 SER H C 1
ATOM 559 O O . SER B 2 62 ? 2.161 10.741 24.317 1.00 26.23 61 SER H O 1
ATOM 562 N N . ASP B 2 63 ? 0.482 10.341 22.892 1.00 28.50 62 ASP H N 1
ATOM 563 C CA . ASP B 2 63 ? -0.504 10.842 23.854 1.00 30.31 62 ASP H CA 1
ATOM 564 C C . ASP B 2 63 ? -0.539 10.022 25.134 1.00 30.39 62 ASP H C 1
ATOM 565 O O . ASP B 2 63 ? -0.878 10.551 26.186 1.00 31.10 62 ASP H O 1
ATOM 570 N N . SER B 2 64 ? -0.180 8.743 25.052 1.00 30.01 63 SER H N 1
ATOM 571 C CA . SER B 2 64 ? -0.214 7.865 26.232 1.00 31.05 63 SER H CA 1
ATOM 572 C C . SER B 2 64 ? 0.844 8.108 27.317 1.00 30.21 63 SER H C 1
ATOM 573 O O . SER B 2 64 ? 0.711 7.602 28.437 1.00 31.84 63 SER H O 1
ATOM 576 N N . VAL B 2 65 ? 1.892 8.861 26.998 1.00 29.62 64 VAL H N 1
ATOM 577 C CA . VAL B 2 65 ? 2.933 9.155 27.991 1.00 27.61 64 VAL H CA 1
ATOM 578 C C . VAL B 2 65 ? 3.051 10.647 28.315 1.00 26.18 64 VAL H C 1
ATOM 579 O O . VAL B 2 65 ? 3.791 11.035 29.224 1.00 24.60 64 VAL H O 1
ATOM 583 N N . LYS B 2 66 ? 2.319 11.484 27.587 1.00 26.63 65 LYS H N 1
ATOM 584 C CA . LYS B 2 66 ? 2.400 12.917 27.816 1.00 27.07 65 LYS H CA 1
ATOM 585 C C . LYS B 2 66 ? 2.141 13.250 29.256 1.00 28.01 65 LYS H C 1
ATOM 586 O O . LYS B 2 66 ? 1.363 12.573 29.918 1.00 27.68 65 LYS H O 1
ATOM 592 N N . GLY B 2 67 ? 2.816 14.293 29.735 1.00 28.54 66 GLY H N 1
ATOM 593 C CA . GLY B 2 67 ? 2.644 14.752 31.096 1.00 28.60 66 GLY H CA 1
ATOM 594 C C . GLY B 2 67 ? 3.286 13.853 32.127 1.00 29.72 66 GLY H C 1
ATOM 595 O O . GLY B 2 67 ? 3.378 14.227 33.297 1.00 28.64 66 GLY H O 1
ATOM 596 N N . ARG B 2 68 ? 3.727 12.667 31.708 1.00 29.98 67 ARG H N 1
ATOM 597 C CA . ARG B 2 68 ? 4.356 11.717 32.634 1.00 28.73 67 ARG H CA 1
ATOM 598 C C . ARG B 2 68 ? 5.822 11.443 32.313 1.00 29.13 67 ARG H C 1
ATOM 599 O O . ARG B 2 68 ? 6.625 11.244 33.225 1.00 33.07 67 ARG H O 1
ATOM 607 N N . PHE B 2 69 ? 6.172 11.404 31.027 1.00 28.54 68 PHE H N 1
ATOM 608 C CA . PHE B 2 69 ? 7.560 11.151 30.595 1.00 27.96 68 PHE H CA 1
ATOM 609 C C . PHE B 2 69 ? 8.245 12.430 30.125 1.00 27.27 68 PHE H C 1
ATOM 610 O O . PHE B 2 69 ? 7.595 13.337 29.588 1.00 27.81 68 PHE H O 1
ATOM 618 N N . THR B 2 70 ? 9.560 12.492 30.297 1.00 26.44 69 THR H N 1
ATOM 619 C CA . THR B 2 70 ? 10.308 13.672 29.875 1.00 25.86 69 THR H CA 1
ATOM 620 C C . THR B 2 70 ? 11.596 13.209 29.213 1.00 25.54 69 THR H C 1
ATOM 621 O O . THR B 2 70 ? 12.407 12.501 29.816 1.00 25.43 69 THR H O 1
ATOM 625 N N . ILE B 2 71 ? 11.771 13.610 27.964 1.00 22.70 70 ILE H N 1
ATOM 626 C CA . ILE B 2 71 ? 12.939 13.223 27.226 1.00 23.65 70 ILE H CA 1
ATOM 627 C C . ILE B 2 71 ? 13.852 14.443 27.279 1.00 23.52 70 ILE H C 1
ATOM 628 O O . ILE B 2 71 ? 13.372 15.581 27.232 1.00 22.69 70 ILE H O 1
ATOM 633 N N . SER B 2 72 ? 15.150 14.197 27.415 1.00 24.24 71 SER H N 1
ATOM 634 C CA . SER B 2 72 ? 16.128 15.264 27.495 1.00 27.02 71 SER H CA 1
ATOM 635 C C . SER B 2 72 ? 17.534 14.807 27.101 1.00 28.13 71 SER H C 1
ATOM 636 O O . SER B 2 72 ? 17.814 13.614 26.960 1.00 27.26 71 SER H O 1
ATOM 639 N N . ARG B 2 73 ? 18.424 15.778 26.923 1.00 29.53 72 ARG H N 1
ATOM 640 C CA . ARG B 2 73 ? 19.809 15.457 26.604 1.00 31.46 72 ARG H CA 1
ATOM 641 C C . ARG B 2 73 ? 20.720 16.344 27.443 1.00 32.17 72 ARG H C 1
ATOM 642 O O . ARG B 2 73 ? 20.256 17.305 28.056 1.00 31.58 72 ARG H O 1
ATOM 650 N N . ASP B 2 74 ? 22.004 16.016 27.491 1.00 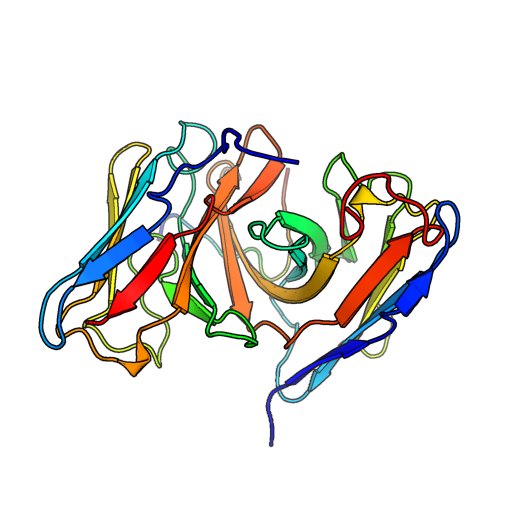34.15 73 ASP H N 1
ATOM 651 C CA . ASP B 2 74 ? 22.957 16.825 28.251 1.00 34.87 73 ASP H CA 1
ATOM 652 C C . ASP B 2 74 ? 24.109 17.246 27.344 1.00 35.24 73 ASP H C 1
ATOM 653 O O . ASP B 2 74 ? 24.148 16.868 26.170 1.00 34.10 73 ASP H O 1
ATOM 658 N N . SER B 2 75 ? 25.056 18.002 27.891 1.00 34.82 74 SER H N 1
ATOM 659 C CA . SER B 2 75 ? 26.162 18.513 27.096 1.00 37.40 74 SER H CA 1
ATOM 660 C C . SER B 2 75 ? 27.154 17.512 26.528 1.00 37.55 74 SER H C 1
ATOM 661 O O . SER B 2 75 ? 28.014 17.902 25.742 1.00 38.59 74 SER H O 1
ATOM 664 N N . SER B 2 76 ? 27.050 16.237 26.905 1.00 37.65 75 SER H N 1
ATOM 665 C CA . SER B 2 76 ? 27.975 15.220 26.386 1.00 36.93 75 SER H CA 1
ATOM 666 C C . SER B 2 76 ? 27.789 15.086 24.882 1.00 36.71 75 SER H C 1
ATOM 667 O O . SER B 2 76 ? 28.704 14.678 24.169 1.00 36.66 75 SER H O 1
ATOM 670 N N . MET B 2 77 ? 26.590 15.430 24.415 1.00 36.27 76 MET H N 1
ATOM 671 C CA . MET B 2 77 ? 26.217 15.377 23.007 1.00 35.52 76 MET H CA 1
ATOM 672 C C . MET B 2 77 ? 26.013 13.959 22.472 1.00 34.88 76 MET H C 1
ATOM 673 O O . MET B 2 77 ? 25.612 13.784 21.321 1.00 33.03 76 MET H O 1
ATOM 678 N N . ASN B 2 78 ? 26.269 12.949 23.309 1.00 32.98 77 ASN H N 1
ATOM 679 C CA . ASN B 2 78 ? 26.070 11.560 22.898 1.00 31.91 77 ASN H CA 1
ATOM 680 C C . ASN B 2 78 ? 25.214 10.833 23.919 1.00 31.15 77 ASN H C 1
ATOM 681 O O . ASN B 2 78 ? 25.283 9.611 24.027 1.00 31.72 77 ASN H O 1
ATOM 686 N N . THR B 2 79 ? 24.411 11.571 24.677 1.00 28.78 78 THR H N 1
ATOM 687 C CA . THR B 2 79 ?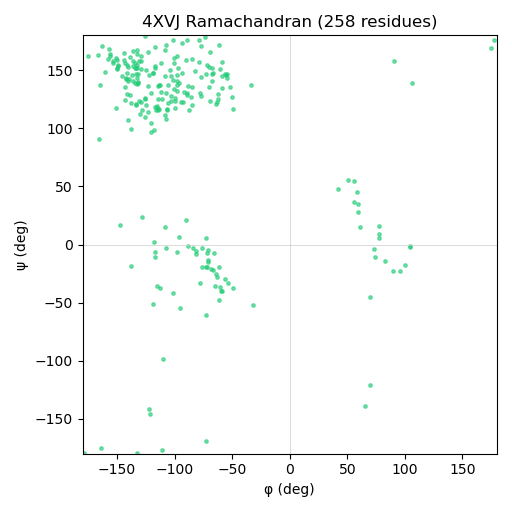 23.585 10.946 2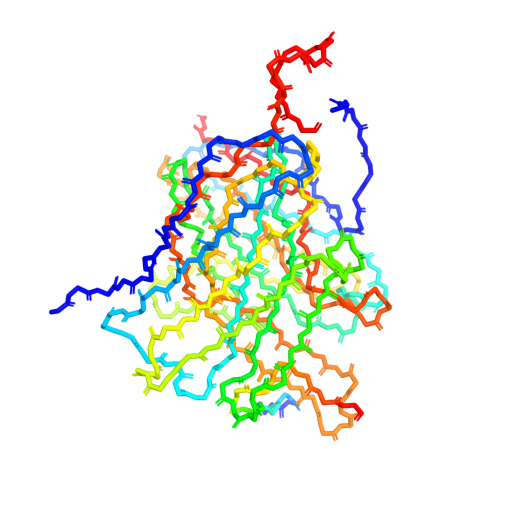5.707 1.00 26.35 78 THR H CA 1
ATOM 688 C C . THR B 2 79 ? 22.222 11.599 25.837 1.00 26.55 78 THR H C 1
ATOM 689 O O . THR B 2 79 ? 22.115 12.826 25.823 1.00 25.95 78 THR H O 1
ATOM 693 N N . LEU B 2 80 ? 21.176 10.783 25.941 1.00 24.96 79 LEU H N 1
ATOM 694 C CA . LEU B 2 80 ? 19.839 11.324 26.127 1.00 24.46 79 LEU H CA 1
ATOM 695 C C . LEU B 2 80 ? 19.209 10.533 27.266 1.00 25.68 79 LEU H C 1
ATOM 696 O O . LEU B 2 80 ? 19.748 9.498 27.671 1.00 25.44 79 LEU H O 1
ATOM 701 N N . TYR B 2 81 ? 18.082 11.026 27.780 1.00 25.21 80 TYR H N 1
ATOM 702 C CA . TYR B 2 81 ? 17.401 10.399 28.910 1.00 25.09 80 TYR H CA 1
ATOM 703 C C . TYR B 2 81 ? 15.889 10.350 28.773 1.00 26.22 80 TYR H C 1
ATOM 704 O O . TYR B 2 81 ? 15.293 11.097 27.995 1.00 26.10 80 TYR H O 1
ATOM 713 N N . LEU B 2 82 ? 15.257 9.478 29.555 1.00 24.96 81 LEU H N 1
ATOM 714 C CA . LEU B 2 82 ? 13.812 9.410 29.544 1.00 25.80 81 LEU H CA 1
ATOM 715 C C . LEU B 2 82 ? 13.369 9.258 30.980 1.00 27.09 81 LEU H C 1
ATOM 716 O O . LEU B 2 82 ? 13.429 8.162 31.530 1.00 25.84 81 LEU H O 1
ATOM 721 N N . GLN B 2 83 ? 12.963 10.364 31.592 1.00 26.24 82 GLN H N 1
ATOM 722 C CA . GLN B 2 83 ? 12.472 10.336 32.963 1.00 27.57 82 GLN H CA 1
ATOM 723 C C . GLN B 2 83 ? 11.039 9.794 32.883 1.00 28.25 82 GLN H C 1
ATOM 724 O O . GLN B 2 83 ? 10.223 10.273 32.073 1.00 27.44 82 GLN H O 1
ATOM 730 N N . MET B 2 84 ? 10.732 8.796 33.707 1.00 27.17 83 MET H N 1
ATOM 731 C CA . MET B 2 84 ? 9.400 8.194 33.686 1.00 28.68 83 MET H CA 1
ATOM 732 C C . MET B 2 84 ? 8.700 8.305 35.040 1.00 29.01 83 MET H C 1
ATOM 733 O O . MET B 2 84 ? 9.039 7.583 35.981 1.00 27.15 83 MET H O 1
ATOM 738 N N . ASP B 2 85 ? 7.736 9.211 35.148 1.00 28.66 84 ASP H N 1
ATOM 739 C CA . ASP B 2 85 ? 7.030 9.354 36.411 1.00 30.90 84 ASP H CA 1
ATOM 740 C C . ASP B 2 85 ? 5.599 8.785 36.307 1.00 32.72 84 ASP H C 1
ATOM 741 O O . ASP B 2 85 ? 5.137 8.417 35.209 1.00 33.69 84 ASP H O 1
ATOM 746 N N . SER B 2 86 ? 4.910 8.702 37.449 1.00 32.29 85 SER H N 1
ATOM 747 C CA . SER B 2 86 ? 3.544 8.193 37.498 1.00 31.47 85 SER H CA 1
ATOM 748 C C . SER B 2 86 ? 3.371 6.954 36.613 1.00 30.53 85 SER H C 1
ATOM 749 O O . SER B 2 86 ? 2.412 6.874 35.843 1.00 29.36 85 SER H O 1
ATOM 752 N N . LEU B 2 87 ? 4.293 5.999 36.734 1.00 28.71 86 LEU H N 1
ATOM 753 C CA . LEU B 2 87 ? 4.260 4.768 35.947 1.00 28.22 86 LEU H CA 1
ATOM 754 C C . LEU B 2 87 ? 2.993 3.950 36.147 1.00 29.35 86 LEU H C 1
ATOM 755 O O . LEU B 2 87 ? 2.439 3.890 37.256 1.00 28.58 86 LEU H O 1
ATOM 760 N N . ARG B 2 88 ? 2.553 3.303 35.070 1.00 29.51 87 ARG H N 1
ATOM 761 C CA . ARG B 2 88 ? 1.350 2.477 35.075 1.00 29.57 87 ARG H CA 1
ATOM 762 C C . ARG B 2 88 ? 1.726 1.085 34.588 1.00 31.00 87 ARG H C 1
ATOM 763 O O . ARG B 2 88 ? 2.628 0.938 33.777 1.00 29.72 87 ARG H O 1
ATOM 771 N N . VAL B 2 89 ? 1.013 0.067 35.059 1.00 30.22 88 VAL H N 1
ATOM 772 C CA . VAL B 2 89 ? 1.298 -1.299 34.644 1.00 28.79 88 VAL H CA 1
ATOM 773 C C . VAL B 2 89 ? 1.417 -1.445 33.113 1.00 28.13 88 VAL H C 1
ATOM 774 O O . VAL B 2 89 ? 2.250 -2.222 32.626 1.00 27.41 88 VAL H O 1
ATOM 778 N N . GLU B 2 90 ? 0.597 -0.720 32.349 1.00 26.40 89 GLU H N 1
ATOM 779 C CA . GLU B 2 90 ? 0.674 -0.827 30.886 1.00 26.65 89 GLU H CA 1
ATOM 780 C C . GLU B 2 90 ? 1.942 -0.182 30.294 1.00 26.62 89 GLU H C 1
ATOM 781 O O . GLU B 2 90 ? 2.173 -0.236 29.075 1.00 24.66 89 GLU H O 1
ATOM 787 N N . ASP B 2 91 ? 2.745 0.454 31.143 1.00 24.92 90 ASP H N 1
ATOM 788 C CA . ASP B 2 91 ? 4.009 1.058 30.702 1.00 26.07 90 ASP H CA 1
ATOM 789 C C . ASP B 2 91 ? 5.088 -0.047 30.695 1.00 26.19 90 ASP H C 1
ATOM 790 O O . ASP B 2 91 ? 6.236 0.198 30.320 1.00 25.11 90 ASP H O 1
ATOM 795 N N . THR B 2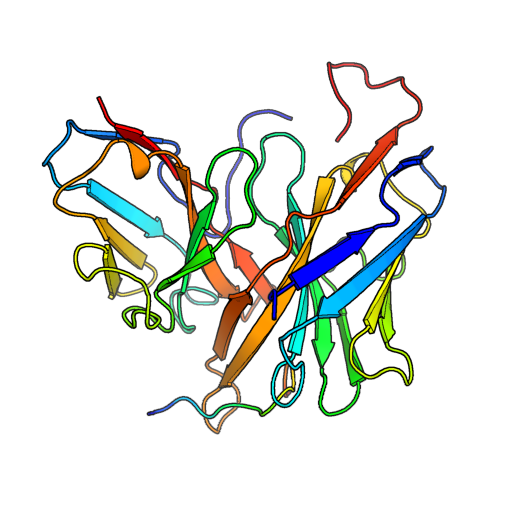 92 ? 4.713 -1.257 31.128 1.00 27.11 91 THR H N 1
ATOM 796 C CA . THR B 2 92 ? 5.639 -2.394 31.180 1.00 26.33 91 THR H CA 1
ATOM 797 C C . THR B 2 92 ? 6.116 -2.735 29.775 1.00 26.43 91 THR H C 1
ATOM 798 O O . THR B 2 92 ? 5.299 -2.975 28.878 1.00 26.72 91 THR H O 1
ATOM 802 N N . ALA B 2 93 ? 7.432 -2.768 29.586 1.00 24.67 92 ALA H N 1
ATOM 803 C CA . ALA B 2 93 ? 7.976 -3.008 28.254 1.00 24.20 92 ALA H CA 1
ATOM 804 C C . ALA B 2 93 ? 9.485 -2.884 28.223 1.00 22.62 92 ALA H C 1
ATOM 805 O O . ALA B 2 93 ? 10.107 -2.416 29.173 1.00 21.68 92 ALA H O 1
ATOM 807 N N . VAL B 2 94 ? 10.056 -3.312 27.105 1.00 20.50 93 VAL H N 1
ATOM 808 C CA . VAL B 2 94 ? 11.484 -3.194 26.871 1.00 22.05 93 VAL H CA 1
ATOM 809 C C . VAL B 2 94 ? 11.553 -1.852 26.151 1.00 22.42 93 VAL H C 1
ATOM 810 O O . VAL B 2 94 ? 10.773 -1.624 25.204 1.00 23.38 93 VAL H O 1
ATOM 814 N N . TYR B 2 95 ? 12.448 -0.968 26.598 1.00 20.28 94 TYR H N 1
ATOM 815 C CA . TYR B 2 95 ? 12.589 0.345 25.985 1.00 22.07 94 TYR H CA 1
ATOM 816 C C . TYR B 2 95 ? 13.862 0.440 25.151 1.00 22.95 94 TYR H C 1
ATOM 817 O O . TYR B 2 95 ? 14.975 0.325 25.673 1.00 22.72 94 TYR H O 1
ATOM 826 N N . PHE B 2 96 ? 13.670 0.647 23.848 1.00 23.03 95 PHE H N 1
ATOM 827 C CA . PHE B 2 96 ? 14.766 0.761 22.880 1.00 23.68 95 PHE H CA 1
ATOM 828 C C . PHE B 2 96 ? 15.120 2.205 22.561 1.00 24.37 95 PHE H C 1
ATOM 829 O O . PHE B 2 96 ? 14.232 3.055 22.424 1.00 24.42 95 PHE H O 1
ATOM 837 N N . CYS B 2 97 ? 16.411 2.473 22.429 1.00 23.40 96 CYS H N 1
ATOM 838 C CA . CYS B 2 97 ? 16.878 3.793 22.018 1.00 24.16 96 CYS H CA 1
ATOM 839 C C . CYS B 2 97 ? 17.110 3.592 20.517 1.00 23.85 96 CYS H C 1
ATOM 840 O O . CYS B 2 97 ? 17.742 2.602 20.127 1.00 20.95 96 CYS H O 1
ATOM 843 N N . ALA B 2 98 ? 16.616 4.499 19.677 1.00 22.75 97 ALA H N 1
ATOM 844 C CA . ALA B 2 98 ? 16.809 4.335 18.233 1.00 23.28 97 ALA H CA 1
ATOM 845 C C . ALA B 2 98 ? 17.074 5.648 17.512 1.00 22.41 97 ALA H C 1
ATOM 846 O O . ALA B 2 98 ? 16.331 6.632 17.665 1.00 22.40 97 ALA H O 1
ATOM 848 N N . ARG B 2 99 ? 18.138 5.645 16.715 1.00 21.59 98 ARG H N 1
ATOM 849 C CA . ARG B 2 99 ? 18.546 6.825 15.968 1.00 19.52 98 ARG H CA 1
ATOM 850 C C . ARG B 2 99 ? 17.643 6.982 14.773 1.00 20.59 98 ARG H C 1
ATOM 851 O O . ARG B 2 99 ? 17.503 6.043 13.987 1.00 20.97 98 ARG H O 1
ATOM 859 N N . ALA B 2 100 ? 17.069 8.178 14.619 1.00 20.93 99 ALA H N 1
ATOM 860 C CA . ALA B 2 100 ? 16.144 8.481 13.529 1.00 20.90 99 ALA H CA 1
ATOM 861 C C . ALA B 2 100 ? 16.687 9.350 12.402 1.00 20.56 99 ALA H C 1
ATOM 862 O O . ALA B 2 100 ? 17.401 10.315 12.635 1.00 20.61 99 ALA H O 1
ATOM 864 N N . VAL B 2 101 ? 16.360 8.965 11.170 1.00 21.69 100 VAL H N 1
ATOM 865 C CA . VAL B 2 101 ? 16.718 9.729 9.984 1.00 20.14 100 VAL H CA 1
ATOM 866 C C . VAL B 2 101 ? 15.376 10.353 9.598 1.00 22.00 100 VAL H C 1
ATOM 867 O O . VAL B 2 101 ? 14.378 9.619 9.365 1.00 20.88 100 VAL H O 1
ATOM 871 N N . VAL B 2 102 ? 15.337 11.687 9.531 1.00 20.81 101 VAL H N 1
ATOM 872 C CA . VAL B 2 102 ? 14.091 12.400 9.228 1.00 20.99 101 VAL H CA 1
ATOM 873 C C . VAL B 2 102 ? 14.128 13.274 7.999 1.00 20.58 101 VAL H C 1
ATOM 874 O O . VAL B 2 102 ? 15.037 14.082 7.830 1.00 21.28 101 VAL H O 1
ATOM 878 N N . SER B 2 103 ? 13.129 13.114 7.139 1.00 20.07 102 SER H N 1
ATOM 879 C CA . SER B 2 103 ? 13.050 13.905 5.919 1.00 19.78 102 SER H CA 1
ATOM 880 C C . SER B 2 103 ? 11.603 14.209 5.635 1.00 21.51 102 SER H C 1
ATOM 881 O O . SER B 2 103 ? 10.713 13.522 6.123 1.00 20.73 102 SER H O 1
ATOM 884 N N . SER B 2 104 ? 11.373 15.248 4.841 1.00 21.29 103 SER H N 1
ATOM 885 C CA . SER B 2 104 ? 10.019 15.636 4.465 1.00 21.71 103 SER H CA 1
ATOM 886 C C . SER B 2 104 ? 10.113 16.402 3.162 1.00 20.72 103 SER H C 1
ATOM 887 O O . SER B 2 104 ? 11.186 16.865 2.785 1.00 20.98 103 SER H O 1
ATOM 890 N N . ASP B 2 105 ? 8.983 16.558 2.488 1.00 22.59 104 ASP H N 1
ATOM 891 C CA . ASP B 2 105 ? 8.949 17.348 1.256 1.00 23.59 104 ASP H CA 1
ATOM 892 C C . ASP B 2 105 ? 8.968 18.811 1.695 1.00 23.85 104 ASP H C 1
ATOM 893 O O . ASP B 2 105 ? 8.826 19.097 2.898 1.00 22.30 104 ASP H O 1
ATOM 898 N N . ILE B 2 106 ? 9.142 19.713 0.721 1.00 23.47 105 ILE H N 1
ATOM 899 C CA . ILE B 2 106 ? 9.220 21.146 0.955 1.00 24.86 105 ILE H CA 1
ATOM 900 C C . ILE B 2 106 ? 7.963 21.762 1.574 1.00 24.47 105 ILE H C 1
ATOM 901 O O . ILE B 2 106 ? 8.039 22.835 2.152 1.00 23.61 105 ILE H O 1
ATOM 906 N N . THR B 2 107 ? 6.815 21.095 1.483 1.00 24.26 106 THR H N 1
ATOM 907 C CA . THR B 2 107 ? 5.613 21.650 2.121 1.00 24.77 106 THR H CA 1
ATOM 908 C C . THR B 2 107 ? 5.371 21.032 3.533 1.00 24.08 106 THR H C 1
ATOM 909 O O . THR B 2 107 ? 4.346 21.289 4.163 1.00 23.24 106 THR H O 1
ATOM 913 N N . TYR B 2 108 ? 6.313 20.226 4.017 1.00 23.51 107 TYR H N 1
ATOM 914 C CA . TYR B 2 108 ? 6.191 19.596 5.342 1.00 25.66 107 TYR H CA 1
ATOM 915 C C . TYR B 2 108 ? 4.910 18.787 5.505 1.00 28.21 107 TYR H C 1
ATOM 916 O O . TYR B 2 108 ? 4.313 18.772 6.578 1.00 28.60 107 TYR H O 1
ATOM 925 N N . THR B 2 109 ? 4.481 18.117 4.444 1.00 28.56 108 THR H N 1
ATOM 926 C CA . THR B 2 109 ? 3.267 17.326 4.533 1.00 30.45 108 THR H CA 1
ATOM 927 C C . THR B 2 109 ? 3.565 15.829 4.416 1.00 29.75 108 THR H C 1
ATOM 928 O O . THR B 2 109 ? 2.935 15.019 5.099 1.00 28.25 108 THR H O 1
ATOM 932 N N . TYR B 2 110 ? 4.527 15.471 3.565 1.00 28.86 109 TYR H N 1
ATOM 933 C CA . TYR B 2 110 ? 4.918 14.078 3.357 1.00 27.91 109 TYR H CA 1
ATOM 934 C C . TYR B 2 110 ? 6.168 13.790 4.158 1.00 28.79 109 TYR H C 1
ATOM 935 O O . TYR B 2 110 ? 7.186 14.472 4.010 1.00 29.36 109 TYR H O 1
ATOM 944 N N . TRP B 2 111 ? 6.105 12.753 4.984 1.00 26.20 110 TRP H N 1
ATOM 945 C CA . TRP B 2 111 ? 7.224 12.444 5.852 1.00 26.32 110 TRP H CA 1
ATOM 946 C C . TRP B 2 111 ? 7.870 11.086 5.767 1.00 24.95 110 TRP H C 1
ATOM 947 O O . TRP B 2 111 ? 7.216 10.077 5.546 1.00 23.88 110 TRP H O 1
ATOM 958 N N . SER B 2 112 ? 9.174 11.095 5.986 1.00 24.23 111 SER H N 1
ATOM 959 C CA . SER B 2 112 ? 9.954 9.881 6.033 1.00 23.73 111 SER H CA 1
ATOM 960 C C . SER B 2 112 ? 10.701 9.870 7.357 1.00 23.56 111 SER H C 1
ATOM 961 O O . SER B 2 112 ? 11.623 10.651 7.545 1.00 23.76 111 SER H O 1
ATOM 964 N N . LYS B 2 113 ? 10.302 8.990 8.268 1.00 24.14 112 LYS H N 1
ATOM 965 C CA . LYS B 2 113 ? 10.979 8.862 9.561 1.00 24.34 112 LYS H CA 1
ATOM 966 C C . LYS B 2 113 ? 11.296 7.385 9.788 1.00 24.15 112 LYS H C 1
ATOM 967 O O . LYS B 2 113 ? 10.394 6.559 9.933 1.00 24.24 112 LYS H O 1
ATOM 973 N N . TYR B 2 114 ? 12.577 7.032 9.786 1.00 23.22 113 TYR H N 1
ATOM 974 C CA . TYR B 2 114 ? 12.936 5.642 9.990 1.00 21.74 113 TYR H CA 1
ATOM 975 C C . TYR B 2 114 ? 14.106 5.528 10.957 1.00 22.49 113 TYR H C 1
ATOM 976 O O . TYR B 2 114 ? 14.875 6.490 11.153 1.00 22.64 113 TYR H O 1
ATOM 985 N N . PHE B 2 115 ? 14.243 4.357 11.568 1.00 21.63 114 PHE H N 1
ATOM 986 C CA . PHE B 2 115 ? 15.283 4.140 12.572 1.00 21.70 114 PHE H CA 1
ATOM 987 C C . PHE B 2 115 ? 16.412 3.245 12.022 1.00 23.03 114 PHE H C 1
ATOM 988 O O . PHE B 2 115 ? 16.238 2.038 11.855 1.00 23.65 114 PHE H O 1
ATOM 996 N N . ASP B 2 116 ? 17.576 3.851 11.765 1.00 22.74 115 ASP H N 1
ATOM 997 C CA . ASP B 2 116 ? 18.693 3.122 11.167 1.00 22.83 115 ASP H CA 1
ATOM 998 C C . ASP B 2 116 ? 19.650 2.406 12.121 1.00 22.77 115 ASP H C 1
ATOM 999 O O . ASP B 2 116 ? 20.594 1.766 11.674 1.00 21.79 115 ASP H O 1
ATOM 1004 N N . TYR B 2 117 ? 19.411 2.513 13.426 1.00 23.24 116 TYR H N 1
ATOM 1005 C CA . TYR B 2 117 ? 20.252 1.837 14.415 1.00 23.34 116 TYR H CA 1
ATOM 1006 C C . TYR B 2 117 ? 19.501 1.846 15.751 1.00 23.06 116 TYR H C 1
ATOM 1007 O O . TYR B 2 117 ? 18.919 2.859 16.134 1.00 21.15 116 TYR H O 1
ATOM 1016 N N . TRP B 2 118 ? 19.538 0.708 16.439 1.00 21.28 117 TRP H N 1
ATOM 1017 C CA . TRP B 2 118 ? 18.820 0.509 17.696 1.00 20.76 117 TRP H CA 1
ATOM 1018 C C . TRP B 2 118 ? 19.713 -0.154 18.755 1.00 21.73 117 TRP H C 1
ATOM 1019 O O . TRP B 2 118 ? 20.663 -0.854 18.413 1.00 18.18 117 TRP H O 1
ATOM 1030 N N . GLY B 2 119 ? 19.379 0.041 20.027 1.00 21.55 118 GLY H N 1
ATOM 1031 C CA . GLY B 2 119 ? 20.122 -0.610 21.093 1.00 22.54 118 GLY H CA 1
ATOM 1032 C C . GLY B 2 119 ? 19.390 -1.906 21.419 1.00 24.16 118 GLY H C 1
ATOM 1033 O O . GLY B 2 119 ? 18.317 -2.144 20.864 1.00 21.67 118 GLY H O 1
ATOM 1034 N N . GLN B 2 120 ? 19.974 -2.740 22.287 1.00 25.84 119 GLN H N 1
ATOM 1035 C CA . GLN B 2 120 ? 19.404 -4.043 22.715 1.00 26.37 119 GLN H CA 1
ATOM 1036 C C . GLN B 2 120 ? 18.160 -3.774 23.569 1.00 25.88 119 GLN H C 1
ATOM 1037 O O . GLN B 2 120 ? 17.298 -4.654 23.755 1.00 25.32 119 GLN H O 1
ATOM 1043 N N . GLY B 2 121 ? 18.092 -2.562 24.118 1.00 24.43 120 GLY H N 1
ATOM 1044 C CA . GLY B 2 121 ? 16.940 -2.177 24.923 1.00 24.41 120 GLY H CA 1
ATOM 1045 C C . GLY B 2 121 ? 17.044 -2.453 26.417 1.00 23.71 120 GLY H C 1
ATOM 1046 O O . GLY B 2 121 ? 17.829 -3.299 26.838 1.00 23.44 120 GLY H O 1
ATOM 1047 N N . THR B 2 122 ? 16.258 -1.742 27.231 1.00 24.32 121 THR H N 1
ATOM 1048 C CA . THR B 2 122 ? 16.296 -1.979 28.683 1.00 24.10 121 THR H CA 1
ATOM 1049 C C . THR B 2 122 ? 14.873 -2.325 29.149 1.00 24.97 121 THR H C 1
ATOM 1050 O O . THR B 2 122 ? 13.903 -1.709 28.708 1.00 22.63 121 THR H O 1
ATOM 1054 N N . LEU B 2 123 ? 14.747 -3.336 30.007 1.00 24.97 122 LEU H N 1
ATOM 1055 C CA . LEU B 2 123 ? 13.432 -3.772 30.460 1.00 27.03 122 LEU H CA 1
ATOM 1056 C C . LEU B 2 123 ? 12.863 -3.014 31.653 1.00 26.75 122 LEU H C 1
ATOM 1057 O O . LEU B 2 123 ? 13.523 -2.906 32.693 1.00 27.53 122 LEU H O 1
ATOM 1062 N N . VAL B 2 124 ? 11.635 -2.512 31.488 1.00 27.18 123 VAL H N 1
ATOM 1063 C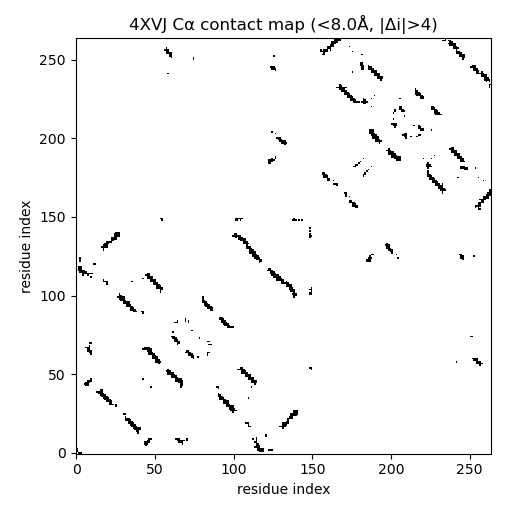 CA . VAL B 2 124 ? 10.906 -1.771 32.530 1.00 27.39 123 VAL H CA 1
ATOM 1064 C C . VAL B 2 124 ? 9.643 -2.517 32.940 1.00 27.28 123 VAL H C 1
ATOM 1065 O O . VAL B 2 124 ? 8.711 -2.681 32.151 1.00 28.23 123 VAL H O 1
ATOM 1069 N N . THR B 2 125 ? 9.596 -2.952 34.190 1.00 28.31 124 THR H N 1
ATOM 1070 C CA . THR B 2 125 ? 8.424 -3.691 34.669 1.00 28.13 124 THR H CA 1
ATOM 1071 C C . THR B 2 125 ? 7.688 -2.904 35.722 1.00 27.21 124 THR H C 1
ATOM 1072 O O . THR B 2 125 ? 8.247 -2.609 36.775 1.00 28.14 124 THR H O 1
ATOM 1076 N N . VAL B 2 126 ? 6.446 -2.536 35.436 1.00 26.23 125 VAL H N 1
ATOM 1077 C CA . VAL B 2 126 ? 5.672 -1.790 36.414 1.00 27.05 125 VAL H CA 1
ATOM 1078 C C . VAL B 2 126 ? 4.591 -2.704 36.969 1.00 27.55 125 VAL H C 1
ATOM 1079 O O . VAL B 2 126 ? 3.702 -3.097 36.240 1.00 26.80 125 VAL H O 1
ATOM 1083 N N . SER B 2 127 ? 4.693 -3.082 38.239 1.00 28.59 126 SER H N 1
ATOM 1084 C CA . SER B 2 127 ? 3.653 -3.913 38.857 1.00 31.33 126 SER H CA 1
ATOM 1085 C C . SER B 2 127 ? 3.788 -3.958 40.362 1.00 31.91 126 SER H C 1
ATOM 1086 O O . SER B 2 127 ? 4.826 -3.605 40.921 1.00 32.33 126 SER H O 1
ATOM 1089 N N . SER B 2 128 ? 2.715 -4.374 41.014 1.00 33.66 127 SER H N 1
ATOM 1090 C CA . SER B 2 128 ? 2.691 -4.514 42.467 1.00 35.42 127 SER H CA 1
ATOM 1091 C C . SER B 2 128 ? 2.954 -5.991 42.738 1.00 34.82 127 SER H C 1
ATOM 1092 O O . SER B 2 128 ? 3.098 -6.412 43.890 1.00 34.73 127 SER H O 1
ATOM 1095 N N . GLY B 2 129 ? 2.997 -6.773 41.658 1.00 35.79 128 GLY H N 1
ATOM 1096 C CA . GLY B 2 129 ? 3.200 -8.209 41.775 1.00 35.80 128 GLY H CA 1
ATOM 1097 C C . GLY B 2 129 ? 1.837 -8.879 41.637 1.00 36.66 128 GLY H C 1
ATOM 1098 O O . GLY B 2 129 ? 1.729 -10.078 41.376 1.00 36.64 128 GLY H O 1
ATOM 1099 N N . SER B 2 130 ? 0.791 -8.076 41.808 1.00 35.44 129 SER H N 1
ATOM 1100 C CA . SER B 2 130 ? -0.590 -8.537 41.710 1.00 35.37 129 SER H CA 1
ATOM 1101 C C . SER B 2 130 ? -1.149 -8.086 40.350 1.00 36.27 129 SER H C 1
ATOM 1102 O O . SER B 2 130 ? -1.145 -6.895 40.039 1.00 37.43 129 SER H O 1
ATOM 1105 N N . THR B 2 131 ? -1.634 -9.029 39.538 1.00 36.78 130 THR H N 1
ATOM 1106 C CA . THR B 2 131 ? -2.151 -8.671 38.211 1.00 36.11 130 THR H CA 1
ATOM 1107 C C . THR B 2 131 ? -3.454 -9.359 37.777 1.00 35.81 130 THR H C 1
ATOM 1108 O O . THR B 2 131 ? -4.104 -8.899 36.831 1.00 36.36 130 THR H O 1
ATOM 1112 N N . GLY B 2 132 ? -3.809 -10.463 38.434 1.00 34.24 131 GLY H N 1
ATOM 1113 C CA . GLY B 2 132 ? -5.015 -11.197 38.085 1.00 34.07 131 GLY H CA 1
ATOM 1114 C C . GLY B 2 132 ? -4.883 -12.167 36.912 1.00 34.53 131 GLY H C 1
ATOM 1115 O O . GLY B 2 132 ? -5.754 -13.039 36.704 1.00 34.30 131 GLY H O 1
ATOM 1116 N N . GLY B 2 133 ? -3.801 -12.038 36.142 1.00 35.74 132 GLY H N 1
ATOM 1117 C CA . GLY B 2 133 ? -3.604 -12.916 34.987 1.00 36.00 132 GLY H CA 1
ATOM 1118 C C . GLY B 2 133 ? -2.209 -12.933 34.381 1.00 36.92 132 GLY H C 1
ATOM 1119 O O . GLY B 2 133 ? -1.905 -12.134 33.490 1.00 35.86 132 GLY H O 1
ATOM 1120 N N . GLY B 2 134 ? -1.357 -13.843 34.865 1.00 37.49 133 GLY H N 1
ATOM 1121 C CA . GLY B 2 134 ? 0.007 -13.935 34.350 1.00 36.97 133 GLY H CA 1
ATOM 1122 C C . GLY B 2 134 ? 0.891 -12.721 34.615 1.00 36.34 133 GLY H C 1
ATOM 1123 O O . GLY B 2 134 ? 0.871 -12.142 35.702 1.00 33.70 133 GLY H O 1
ATOM 1124 N N . GLY B 2 135 ? 1.677 -12.326 33.617 1.00 37.17 134 GLY H N 1
ATOM 1125 C CA . GLY B 2 135 ? 2.571 -11.184 33.787 1.00 38.05 134 GLY H CA 1
ATOM 1126 C C . GLY B 2 135 ? 1.911 -9.809 33.796 1.00 39.23 134 GLY H C 1
ATOM 1127 O O . GLY B 2 135 ? 0.692 -9.687 33.630 1.00 38.15 134 GLY H O 1
ATOM 1128 N N . SER B 2 136 ? 2.712 -8.761 33.986 1.00 39.99 135 SER H N 1
ATOM 1129 C CA . SER B 2 136 ? 2.167 -7.405 34.007 1.00 41.09 135 SER H CA 1
ATOM 1130 C C . SER B 2 136 ? 2.145 -6.759 32.631 1.00 42.04 135 SER H C 1
ATOM 1131 O O . SER B 2 136 ? 2.887 -7.159 31.733 1.00 41.99 135 SER H O 1
ATOM 1134 N N . GLY B 2 137 ? 1.283 -5.751 32.499 1.00 44.00 136 GLY H N 1
ATOM 1135 C CA . GLY B 2 137 ? 1.101 -5.019 31.257 1.00 44.86 136 GLY H CA 1
ATOM 1136 C C . GLY B 2 137 ? -0.321 -4.474 31.263 1.00 46.64 136 GLY H C 1
ATOM 1137 O O . GLY B 2 137 ? -0.975 -4.559 32.331 1.00 47.24 136 GLY H O 1
ATOM 1138 N N . GLY C 3 2 ? -3.640 -8.442 27.549 1.00 40.38 -3 GLY L N 1
ATOM 1139 C CA . GLY C 3 2 ? -4.984 -8.740 27.014 1.00 43.00 -3 GLY L CA 1
ATOM 1140 C C . GLY C 3 2 ? -4.968 -9.913 26.060 1.00 42.91 -3 GLY L C 1
ATOM 1141 O O . GLY C 3 2 ? -4.118 -10.799 26.167 1.00 42.51 -3 GLY L O 1
ATOM 1142 N N . GLY C 3 3 ? -5.926 -9.916 25.137 1.00 45.19 -2 GLY L N 1
ATOM 1143 C CA . GLY C 3 3 ? -6.038 -10.968 24.134 1.00 47.53 -2 GLY L CA 1
ATOM 1144 C C . GLY C 3 3 ? -5.985 -10.389 22.725 1.00 48.91 -2 GLY L C 1
ATOM 1145 O O . GLY C 3 3 ? -5.226 -9.453 22.484 1.00 50.95 -2 GLY L O 1
ATOM 1146 N N . GLY C 3 4 ? -6.781 -10.928 21.798 1.00 49.86 -1 GLY L N 1
ATOM 1147 C CA . GLY C 3 4 ? -6.797 -10.431 20.420 1.00 49.65 -1 GLY L CA 1
ATOM 1148 C C . GLY C 3 4 ? -7.170 -8.958 20.272 1.00 50.14 -1 GLY L C 1
ATOM 1149 O O . GLY C 3 4 ? -7.838 -8.402 21.160 1.00 49.66 -1 GLY L O 1
ATOM 1150 N N . SER C 3 5 ? -6.762 -8.330 19.156 1.00 49.22 0 SER L N 1
ATOM 1151 C CA . SER C 3 5 ? -7.030 -6.901 18.919 1.00 48.16 0 SER L CA 1
ATOM 1152 C C . SER C 3 5 ? -6.851 -6.444 17.471 1.00 47.55 0 SER L C 1
ATOM 1153 O O . SER C 3 5 ? -6.590 -7.252 16.578 1.00 48.25 0 SER L O 1
ATOM 1155 N N . GLN C 3 6 ? -6.984 -5.133 17.256 1.00 45.43 1 GLN L N 1
ATOM 1156 C CA . GLN C 3 6 ? -6.851 -4.528 15.929 1.00 43.64 1 GLN L CA 1
ATOM 1157 C C . GLN C 3 6 ? -5.695 -3.522 15.895 1.00 42.07 1 GLN L C 1
ATOM 1158 O O . GLN C 3 6 ? -5.412 -2.856 16.899 1.00 41.42 1 GLN L O 1
ATOM 1164 N N . SER C 3 7 ? -5.035 -3.412 14.743 1.00 39.58 2 SER L N 1
ATOM 1165 C CA . SER C 3 7 ? -3.883 -2.512 14.603 1.00 37.62 2 SER L CA 1
ATOM 1166 C C . SER C 3 7 ? -4.103 -1.393 13.576 1.00 35.05 2 SER L C 1
ATOM 1167 O O . SER C 3 7 ? -4.872 -1.562 12.639 1.00 33.97 2 SER L O 1
ATOM 1170 N N . VAL C 3 8 ? -3.441 -0.252 13.760 1.00 32.01 3 VAL L N 1
ATOM 1171 C CA . VAL C 3 8 ? -3.567 0.844 12.809 1.00 30.62 3 VAL L CA 1
ATOM 1172 C C . VAL C 3 8 ? -3.064 0.338 11.452 1.00 29.48 3 VAL L C 1
ATOM 1173 O O . VAL C 3 8 ? -3.723 0.524 10.433 1.00 30.35 3 VAL L O 1
ATOM 1177 N N . VAL C 3 9 ? -1.901 -0.311 11.451 1.00 27.39 4 VAL L N 1
ATOM 1178 C CA . VAL C 3 9 ? -1.332 -0.899 10.248 1.00 26.06 4 VAL L CA 1
ATOM 1179 C C . VAL C 3 9 ? -1.275 -2.409 10.501 1.00 26.33 4 VAL L C 1
ATOM 1180 O O . VAL C 3 9 ? -0.580 -2.884 11.416 1.00 23.75 4 VAL L O 1
ATOM 1184 N N . THR C 3 10 ? -1.990 -3.165 9.667 1.00 26.43 5 THR L N 1
ATOM 1185 C CA . THR C 3 10 ? -2.113 -4.602 9.838 1.00 26.47 5 THR L CA 1
ATOM 1186 C C . THR C 3 10 ? -1.163 -5.506 9.035 1.00 25.26 5 THR L C 1
ATOM 1187 O O . THR C 3 10 ? -0.907 -5.261 7.860 1.00 23.71 5 THR L O 1
ATOM 1191 N N . GLN C 3 11 ? -0.668 -6.554 9.693 1.00 23.06 6 GLN L N 1
ATOM 1192 C CA . GLN C 3 11 ? 0.225 -7.554 9.085 1.00 25.29 6 GLN L CA 1
ATOM 1193 C C . GLN C 3 11 ? -0.286 -8.944 9.443 1.00 27.17 6 GLN L C 1
ATOM 1194 O O . GLN C 3 11 ? -0.965 -9.110 10.459 1.00 27.39 6 GLN L O 1
ATOM 1200 N N . PRO C 3 12 ? 0.025 -9.963 8.615 1.00 27.92 7 PRO L N 1
ATOM 1201 C CA . PRO C 3 12 ? -0.440 -11.311 8.971 1.00 29.32 7 PRO L CA 1
ATOM 1202 C C . PRO C 3 12 ? 0.346 -11.630 10.249 1.00 28.13 7 PRO L C 1
ATOM 1203 O O . PRO C 3 12 ? 1.487 -11.183 10.388 1.00 25.81 7 PRO L O 1
ATOM 1207 N N . PRO C 3 13 ? -0.238 -12.409 11.181 1.00 28.80 8 PRO L N 1
ATOM 1208 C CA . PRO C 3 13 ? 0.456 -12.753 12.426 1.00 28.38 8 PRO L CA 1
ATOM 1209 C C . PRO C 3 13 ? 1.686 -13.611 12.166 1.00 27.10 8 PRO L C 1
ATOM 1210 O O . PRO C 3 13 ? 2.694 -13.494 12.855 1.00 23.63 8 PRO L O 1
ATOM 1214 N N . SER C 3 14 ? 1.589 -14.494 11.180 1.00 27.27 9 SER L N 1
ATOM 1215 C CA . SER C 3 14 ? 2.709 -15.370 10.874 1.00 29.65 9 SER L CA 1
ATOM 1216 C C . SER C 3 14 ? 2.820 -15.782 9.420 1.00 29.15 9 SER L C 1
ATOM 1217 O O . SER C 3 14 ? 1.822 -15.867 8.701 1.00 31.32 9 SER L O 1
ATOM 1220 N N . VAL C 3 15 ? 4.050 -16.029 8.996 1.00 28.87 10 VAL L N 1
ATOM 1221 C CA . VAL C 3 15 ? 4.349 -16.480 7.639 1.00 29.58 10 VAL L CA 1
ATOM 1222 C C . VAL C 3 15 ? 5.354 -17.628 7.787 1.00 29.80 10 VAL L C 1
ATOM 1223 O O . VAL C 3 15 ? 6.107 -17.690 8.774 1.00 29.48 10 VAL L O 1
ATOM 1227 N N . SER C 3 16 ? 5.349 -18.556 6.836 1.00 29.16 11 SER L N 1
ATOM 1228 C CA . SER C 3 16 ? 6.276 -19.684 6.895 1.00 29.97 11 SER L CA 1
ATOM 1229 C C . SER C 3 16 ? 6.543 -20.196 5.492 1.00 29.64 11 SER L C 1
ATOM 1230 O O . SER C 3 16 ? 5.731 -19.986 4.597 1.00 29.52 11 SER L O 1
ATOM 1233 N N . ALA C 3 17 ? 7.687 -20.855 5.319 1.00 29.77 12 ALA L N 1
ATOM 1234 C CA . ALA C 3 17 ? 8.112 -21.433 4.047 1.00 30.13 12 ALA L CA 1
ATOM 1235 C C . ALA C 3 17 ? 9.406 -22.206 4.285 1.00 29.69 12 ALA L C 1
ATOM 1236 O O . ALA C 3 17 ? 10.092 -22.006 5.291 1.00 28.13 12 ALA L O 1
ATOM 1238 N N . ALA C 3 18 ? 9.737 -23.091 3.356 1.00 29.45 13 ALA L N 1
ATOM 1239 C CA . ALA C 3 18 ? 10.934 -23.899 3.499 1.00 29.32 13 ALA L CA 1
ATOM 1240 C C . ALA C 3 18 ? 12.183 -23.187 3.003 1.00 29.14 13 ALA L C 1
ATOM 1241 O O . ALA C 3 18 ? 12.108 -22.226 2.241 1.00 28.37 13 ALA L O 1
ATOM 1243 N N . PRO C 3 19 ? 13.358 -23.640 3.457 1.00 29.61 14 PRO L N 1
ATOM 1244 C CA . PRO C 3 19 ? 14.592 -23.007 3.015 1.00 30.48 14 PRO L CA 1
ATOM 1245 C C . PRO C 3 19 ? 14.623 -22.932 1.495 1.00 30.87 14 PRO L C 1
ATOM 1246 O O . PRO C 3 19 ? 14.279 -23.906 0.819 1.00 30.46 14 PRO L O 1
ATOM 1250 N N . GLY C 3 20 ? 15.027 -21.775 0.976 1.00 30.81 15 GLY L N 1
ATOM 1251 C CA . GLY C 3 20 ? 15.117 -21.575 -0.456 1.00 31.25 15 GLY L CA 1
ATOM 1252 C C . GLY C 3 20 ? 13.912 -20.905 -1.101 1.00 32.34 15 GLY L C 1
ATOM 1253 O O . GLY C 3 20 ? 14.024 -20.312 -2.173 1.00 31.72 15 GLY L O 1
ATOM 1254 N N . GLN C 3 21 ? 12.761 -20.982 -0.449 1.00 33.53 16 GLN L N 1
ATOM 1255 C CA . GLN C 3 21 ? 11.555 -20.389 -1.002 1.00 34.85 16 GLN L CA 1
ATOM 1256 C C . GLN C 3 21 ? 11.457 -18.883 -0.825 1.00 35.87 16 GLN L C 1
ATOM 1257 O O . GLN C 3 21 ? 12.318 -18.243 -0.210 1.00 33.71 16 GLN L O 1
ATOM 1263 N N . LYS C 3 22 ? 10.397 -18.331 -1.404 1.00 37.64 17 LYS L N 1
ATOM 1264 C CA . LYS C 3 22 ? 10.121 -16.913 -1.334 1.00 37.68 17 LYS L CA 1
ATOM 1265 C C . LYS C 3 22 ? 9.009 -16.657 -0.330 1.00 38.46 17 LYS L C 1
ATOM 1266 O O . LYS C 3 22 ? 8.079 -17.457 -0.168 1.00 39.65 17 LYS L O 1
ATOM 1272 N N . VAL C 3 23 ? 9.116 -15.531 0.357 1.00 37.48 18 VAL L N 1
ATOM 1273 C CA . VAL C 3 23 ? 8.123 -15.149 1.335 1.00 36.36 18 VAL L CA 1
ATOM 1274 C C . VAL C 3 23 ? 7.836 -13.667 1.165 1.00 35.22 18 VAL L C 1
ATOM 1275 O O . VAL C 3 23 ? 8.718 -12.872 0.812 1.00 33.05 18 VAL L O 1
ATOM 1279 N N . THR C 3 24 ? 6.587 -13.311 1.405 1.00 33.41 19 THR L N 1
ATOM 1280 C CA . THR C 3 24 ? 6.152 -11.940 1.291 1.00 34.44 19 THR L CA 1
ATOM 1281 C C . THR C 3 24 ? 5.341 -11.610 2.543 1.00 33.60 19 THR L C 1
ATOM 1282 O O . THR C 3 24 ? 4.567 -12.437 3.030 1.00 33.51 19 THR L O 1
ATOM 1286 N N . ILE C 3 25 ? 5.573 -10.421 3.085 1.00 32.59 20 ILE L N 1
ATOM 1287 C CA . ILE C 3 25 ? 4.881 -9.931 4.270 1.00 32.47 20 ILE L CA 1
ATOM 1288 C C . ILE C 3 25 ? 4.282 -8.579 3.886 1.00 32.67 20 ILE L C 1
ATOM 1289 O O . ILE C 3 25 ? 4.995 -7.684 3.426 1.00 31.64 20 ILE L O 1
ATOM 1294 N N . SER C 3 26 ? 2.977 -8.418 4.066 1.00 32.70 21 SER L N 1
ATOM 1295 C CA . SER C 3 26 ? 2.365 -7.156 3.702 1.00 33.19 21 SER L CA 1
ATOM 1296 C C . SER C 3 26 ? 1.865 -6.358 4.899 1.00 30.91 21 SER L C 1
ATOM 1297 O O . SER C 3 26 ? 1.604 -6.897 5.970 1.00 28.13 21 SER L O 1
ATOM 1300 N N . CYS C 3 27 ? 1.763 -5.051 4.696 1.00 29.95 22 CYS L N 1
ATOM 1301 C CA . CYS C 3 27 ? 1.280 -4.143 5.715 1.00 28.51 22 CYS L CA 1
ATOM 1302 C C . CYS C 3 27 ? 0.150 -3.377 5.072 1.00 29.13 22 CYS L C 1
ATOM 1303 O O . CYS C 3 27 ? 0.328 -2.841 3.994 1.00 29.92 22 CYS L O 1
ATOM 1306 N N . SER C 3 28 ? -1.024 -3.366 5.700 1.00 27.76 23 SER L N 1
ATOM 1307 C CA . SER C 3 28 ? -2.156 -2.632 5.156 1.00 28.59 23 SER L CA 1
ATOM 1308 C C . SER C 3 28 ? -2.530 -1.502 6.113 1.00 26.30 23 SER L C 1
ATOM 1309 O O . SER C 3 28 ? -2.895 -1.751 7.265 1.00 25.00 23 SER L O 1
ATOM 1312 N N . GLY C 3 29 ? -2.418 -0.266 5.618 1.00 25.01 24 GLY L N 1
ATOM 1313 C CA . GLY C 3 29 ? -2.720 0.906 6.433 1.00 26.65 24 GLY L CA 1
ATOM 1314 C C . GLY C 3 29 ? -3.813 1.825 5.904 1.00 28.14 24 GLY L C 1
ATOM 1315 O O . GLY C 3 29 ? -4.777 1.366 5.292 1.00 28.11 24 GLY L O 1
ATOM 1316 N N . GLY C 3 30 ? -3.655 3.128 6.141 1.00 28.16 25 GLY L N 1
ATOM 1317 C CA . GLY C 3 30 ? -4.643 4.095 5.698 1.00 26.69 25 GLY L CA 1
ATOM 1318 C C . GLY C 3 30 ? -3.969 5.269 5.015 1.00 26.77 25 GLY L C 1
ATOM 1319 O O . GLY C 3 30 ? -2.738 5.297 4.904 1.00 24.45 25 GLY L O 1
ATOM 1320 N N . SER C 3 31 ? -4.772 6.240 4.569 1.00 26.18 26 SER L N 1
ATOM 1321 C CA . SER C 3 31 ? -4.250 7.420 3.883 1.00 24.93 26 SER L CA 1
ATOM 1322 C C . SER C 3 31 ? -3.267 8.250 4.710 1.00 25.16 26 SER L C 1
ATOM 1323 O O . SER C 3 31 ? -2.281 8.741 4.170 1.00 23.98 26 SER L O 1
ATOM 1326 N N . PHE C 3 32 ? -3.534 8.418 6.008 1.00 24.66 27 PHE L N 1
ATOM 1327 C CA . PHE C 3 32 ? -2.649 9.205 6.866 1.00 25.99 27 PHE L CA 1
ATOM 1328 C C . PHE C 3 32 ? -1.292 8.554 7.216 1.00 26.03 27 PHE L C 1
ATOM 1329 O O . PHE C 3 32 ? -0.362 9.245 7.646 1.00 25.13 27 PHE L O 1
ATOM 1337 N N . ASN C 3 33 ? -1.168 7.239 7.068 1.00 24.47 28 ASN L N 1
ATOM 1338 C CA . ASN C 3 33 ? 0.137 6.636 7.330 1.00 24.48 28 ASN L CA 1
ATOM 1339 C C . ASN C 3 33 ? 0.747 6.154 5.998 1.00 23.60 28 ASN L C 1
ATOM 1340 O O . ASN C 3 33 ? 1.302 6.976 5.251 1.00 23.03 28 ASN L O 1
ATOM 1345 N N . ILE C 3 34 ? 0.640 4.871 5.663 1.00 23.00 29 ILE L N 1
ATOM 1346 C CA . ILE C 3 34 ? 1.237 4.395 4.409 1.00 23.85 29 ILE L CA 1
ATOM 1347 C C . ILE C 3 34 ? 0.804 5.177 3.138 1.00 22.83 29 ILE L C 1
ATOM 1348 O O . ILE C 3 34 ? 1.585 5.327 2.201 1.00 22.18 29 ILE L O 1
ATOM 1353 N N . GLY C 3 35 ? -0.432 5.662 3.118 1.00 25.36 30 GLY L N 1
ATOM 1354 C CA . GLY C 3 35 ? -0.939 6.364 1.943 1.00 24.62 30 GLY L CA 1
ATOM 1355 C C . GLY C 3 35 ? -0.139 7.585 1.553 1.00 25.42 30 GLY L C 1
ATOM 1356 O O . GLY C 3 35 ? 0.096 7.837 0.373 1.00 25.61 30 GLY L O 1
ATOM 1357 N N . ASN C 3 36 ? 0.295 8.349 2.544 1.00 24.78 31 ASN L N 1
ATOM 1358 C CA . ASN C 3 36 ? 1.019 9.569 2.248 1.00 25.91 31 ASN L CA 1
ATOM 1359 C C . ASN C 3 36 ? 2.454 9.622 2.732 1.00 26.49 31 ASN L C 1
ATOM 1360 O O . ASN C 3 36 ? 3.192 10.528 2.343 1.00 28.87 31 ASN L O 1
ATOM 1365 N N . ASN C 3 37 ? 2.869 8.673 3.563 1.00 24.89 32 ASN L N 1
ATOM 1366 C CA . ASN C 3 37 ? 4.238 8.718 4.063 1.00 24.25 32 ASN L CA 1
ATOM 1367 C C . ASN C 3 37 ? 5.118 7.535 3.660 1.00 24.00 32 ASN L C 1
ATOM 1368 O O . ASN C 3 37 ? 4.638 6.538 3.119 1.00 24.47 32 ASN L O 1
ATOM 1373 N N . TYR C 3 38 ? 6.415 7.650 3.933 1.00 23.61 33 TYR L N 1
ATOM 1374 C CA . TYR C 3 38 ? 7.365 6.619 3.528 1.00 23.15 33 TYR L CA 1
ATOM 1375 C C . TYR C 3 38 ? 7.505 5.456 4.496 1.00 21.70 33 TYR L C 1
ATOM 1376 O O . TYR C 3 38 ? 7.626 5.658 5.698 1.00 21.51 33 TYR L O 1
ATOM 1385 N N . VAL C 3 39 ? 7.529 4.248 3.952 1.00 18.88 34 VAL L N 1
ATOM 1386 C CA . VAL C 3 39 ? 7.601 3.034 4.768 1.00 20.34 34 VAL L CA 1
ATOM 1387 C C . VAL C 3 39 ? 8.995 2.460 4.905 1.00 20.63 34 VAL L C 1
ATOM 1388 O O . VAL C 3 39 ? 9.800 2.548 3.973 1.00 22.27 34 VAL L O 1
ATOM 1392 N N . SER C 3 40 ? 9.274 1.884 6.077 1.00 20.03 35 SER L N 1
ATOM 1393 C CA . SER C 3 40 ? 10.555 1.250 6.365 1.00 20.05 35 SER L CA 1
ATOM 1394 C C . SER C 3 40 ? 10.219 -0.126 6.914 1.00 21.13 35 SER L C 1
ATOM 1395 O O . SER C 3 40 ? 9.083 -0.351 7.303 1.00 23.46 35 SER L O 1
ATOM 1398 N N . TRP C 3 41 ? 11.181 -1.049 6.917 1.00 19.54 36 TRP L N 1
ATOM 1399 C CA . TRP C 3 41 ? 10.944 -2.396 7.432 1.00 20.16 36 TRP L CA 1
ATOM 1400 C C . TRP C 3 41 ? 12.092 -2.788 8.357 1.00 20.21 36 TRP L C 1
ATOM 1401 O O . TRP C 3 41 ? 13.236 -2.413 8.132 1.00 20.85 36 TRP L O 1
ATOM 1412 N N . TYR C 3 42 ? 11.767 -3.562 9.381 1.00 19.31 37 TYR L N 1
ATOM 1413 C CA . TYR C 3 42 ? 12.728 -3.965 10.383 1.00 19.99 37 TYR L CA 1
ATOM 1414 C C . TYR C 3 42 ? 12.691 -5.455 10.675 1.00 21.52 37 TYR L C 1
ATOM 1415 O O . TYR C 3 42 ? 11.639 -6.084 10.641 1.00 21.14 37 TYR L O 1
ATOM 1424 N N . GLN C 3 43 ? 13.866 -5.994 10.989 1.00 21.08 38 GLN L N 1
ATOM 1425 C CA . GLN C 3 43 ? 14.009 -7.373 11.361 1.00 21.56 38 GLN L CA 1
ATOM 1426 C C . GLN C 3 43 ? 14.376 -7.379 12.846 1.00 22.35 38 GLN L C 1
ATOM 1427 O O . GLN C 3 43 ? 15.343 -6.724 13.246 1.00 21.61 38 GLN L O 1
ATOM 1433 N N . GLN C 3 44 ? 13.603 -8.104 13.650 1.00 22.20 39 GLN L N 1
ATOM 1434 C CA . GLN C 3 44 ? 13.913 -8.219 15.072 1.00 22.67 39 GLN L CA 1
ATOM 1435 C C . GLN C 3 44 ? 14.177 -9.682 15.346 1.00 22.34 39 GLN L C 1
ATOM 1436 O O . GLN C 3 44 ? 13.244 -10.491 15.475 1.00 24.73 39 GLN L O 1
ATOM 1442 N N . LEU C 3 45 ? 15.460 -10.023 15.380 1.00 22.70 40 LEU L N 1
ATOM 1443 C CA . LEU C 3 45 ? 15.900 -11.379 15.651 1.00 24.65 40 LEU L CA 1
ATOM 1444 C C . LEU C 3 45 ? 15.564 -11.707 17.100 1.00 23.67 40 LEU L C 1
ATOM 1445 O O . LEU C 3 45 ? 15.508 -10.810 17.935 1.00 22.29 40 LEU L O 1
ATOM 1450 N N . PRO C 3 46 ? 15.327 -12.994 17.419 1.00 24.65 41 PRO L N 1
ATOM 1451 C CA . PRO C 3 46 ? 15.000 -13.324 18.816 1.00 26.87 41 PRO L CA 1
ATOM 1452 C C . PRO C 3 46 ? 16.003 -12.723 19.791 1.00 26.51 41 PRO L C 1
ATOM 1453 O O . PRO C 3 46 ? 17.207 -12.911 19.646 1.00 27.41 41 PRO L O 1
ATOM 1457 N N . GLY C 3 47 ? 15.484 -11.994 20.770 1.00 28.74 42 GLY L N 1
ATOM 1458 C CA . GLY C 3 47 ? 16.310 -11.381 21.794 1.00 29.43 42 GLY L CA 1
ATOM 1459 C C . GLY C 3 47 ? 17.341 -10.418 21.257 1.00 31.79 42 GLY L C 1
ATOM 1460 O O . GLY C 3 47 ? 18.375 -10.204 21.902 1.00 33.14 42 GLY L O 1
ATOM 1461 N N . THR C 3 48 ? 17.050 -9.802 20.112 1.00 30.77 43 THR L N 1
ATOM 1462 C CA . THR C 3 48 ? 18.008 -8.907 19.488 1.00 31.69 43 THR L CA 1
ATOM 1463 C C . THR C 3 48 ? 17.513 -7.523 19.089 1.00 29.96 43 THR L C 1
ATOM 1464 O O . THR C 3 48 ? 16.345 -7.322 18.800 1.00 30.47 43 THR L O 1
ATOM 1468 N N . ALA C 3 49 ? 18.424 -6.566 19.089 1.00 29.73 44 ALA L N 1
ATOM 1469 C CA . ALA C 3 49 ? 18.077 -5.216 18.691 1.00 30.00 44 ALA L CA 1
ATOM 1470 C C . ALA C 3 49 ? 17.530 -5.253 17.248 1.00 30.02 44 ALA L C 1
ATOM 1471 O O . ALA C 3 49 ? 18.084 -5.945 16.375 1.00 28.36 44 ALA L O 1
ATOM 1473 N N . PRO C 3 50 ? 16.414 -4.538 16.996 1.00 28.54 45 PRO L N 1
ATOM 1474 C CA . PRO C 3 50 ? 15.798 -4.474 15.674 1.00 27.69 45 PRO L CA 1
ATOM 1475 C C .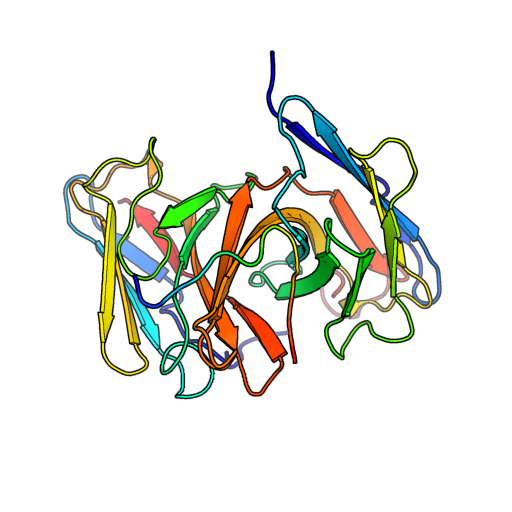 PRO C 3 50 ? 16.806 -3.869 14.708 1.00 27.62 45 PRO L C 1
ATOM 1476 O O . PRO C 3 50 ? 17.670 -3.079 15.106 1.00 25.14 45 PRO L O 1
ATOM 1480 N N . LYS C 3 51 ? 16.713 -4.251 13.442 1.00 27.47 46 LYS L N 1
ATOM 1481 C CA . LYS C 3 51 ? 17.623 -3.686 12.480 1.00 27.90 46 LYS L CA 1
ATOM 1482 C C . LYS C 3 51 ? 16.860 -3.313 11.227 1.00 26.01 46 LYS L C 1
ATOM 1483 O O . LYS C 3 51 ? 15.932 -4.005 10.811 1.00 22.93 46 LYS L O 1
ATOM 1489 N N . LEU C 3 52 ? 17.247 -2.174 10.662 1.00 25.32 47 LEU L N 1
ATOM 1490 C CA . LEU C 3 52 ? 16.630 -1.636 9.464 1.00 24.27 47 LEU L CA 1
ATOM 1491 C C . LEU C 3 52 ? 16.930 -2.464 8.207 1.00 23.92 47 LEU L C 1
ATOM 1492 O O . LEU C 3 52 ? 18.081 -2.645 7.849 1.00 22.07 47 LEU L O 1
ATOM 1497 N N . LEU C 3 53 ? 15.883 -2.927 7.532 1.00 23.36 48 LEU L N 1
ATOM 1498 C CA . LEU C 3 53 ? 16.041 -3.697 6.294 1.00 23.79 48 LEU L CA 1
ATOM 1499 C C . LEU C 3 53 ? 15.787 -2.852 5.048 1.00 23.85 48 LEU L C 1
ATOM 1500 O O . LEU C 3 53 ? 16.491 -2.983 4.046 1.00 25.44 48 LEU L O 1
ATOM 1505 N N . ILE C 3 54 ? 14.756 -2.011 5.104 1.00 23.30 49 ILE L N 1
ATOM 1506 C CA . ILE C 3 54 ? 14.344 -1.183 3.964 1.00 21.52 49 ILE L CA 1
ATOM 1507 C C . ILE C 3 54 ? 13.898 0.195 4.460 1.00 22.59 49 ILE L C 1
ATOM 1508 O O . ILE C 3 54 ? 13.295 0.290 5.523 1.00 23.09 49 ILE L O 1
ATOM 1513 N N . TYR C 3 55 ? 14.192 1.253 3.702 1.00 21.51 50 TYR L N 1
ATOM 1514 C CA . TYR C 3 55 ? 13.763 2.599 4.071 1.00 23.14 50 TYR L CA 1
ATOM 1515 C C . TYR C 3 55 ? 13.235 3.289 2.819 1.00 24.48 50 TYR L C 1
ATOM 1516 O O . TYR C 3 55 ? 13.642 2.955 1.699 1.00 24.03 50 TYR L O 1
ATOM 1525 N N . ASP C 3 56 ? 12.330 4.242 3.026 1.00 23.52 51 ASP L N 1
ATOM 1526 C CA . ASP C 3 56 ? 11.694 4.964 1.943 1.00 24.78 51 ASP L CA 1
ATOM 1527 C C . ASP C 3 56 ? 11.122 4.022 0.883 1.00 24.26 51 ASP L C 1
ATOM 1528 O O . ASP C 3 56 ? 11.458 4.115 -0.311 1.00 23.51 51 ASP L O 1
ATOM 1533 N N . ASN C 3 57 ? 10.260 3.111 1.346 1.00 23.94 52 ASN L N 1
ATOM 1534 C CA . ASN C 3 57 ? 9.549 2.148 0.492 1.00 24.24 52 ASN L CA 1
ATOM 1535 C C . ASN C 3 57 ? 10.352 1.029 -0.173 1.00 25.23 52 ASN L C 1
ATOM 1536 O O . ASN C 3 57 ? 9.937 -0.139 -0.180 1.00 22.55 52 ASN L O 1
ATOM 1541 N N . ASP C 3 58 ? 11.495 1.368 -0.752 1.00 26.90 53 ASP L N 1
ATOM 1542 C CA . ASP C 3 58 ? 12.238 0.331 -1.454 1.00 26.88 53 ASP L CA 1
ATOM 1543 C C . ASP C 3 58 ? 13.745 0.433 -1.451 1.00 27.03 53 ASP L C 1
ATOM 1544 O O . ASP C 3 58 ? 14.395 -0.205 -2.279 1.00 28.13 53 ASP L O 1
ATOM 1549 N N . ASN C 3 59 ? 14.314 1.227 -0.556 1.00 24.80 54 ASN L N 1
ATOM 1550 C CA . ASN C 3 59 ? 15.765 1.342 -0.522 1.00 27.61 54 ASN L CA 1
ATOM 1551 C C . ASN C 3 59 ? 16.348 0.368 0.480 1.00 28.88 54 ASN L C 1
ATOM 1552 O O . ASN C 3 59 ? 15.740 0.075 1.518 1.00 27.94 54 ASN L O 1
ATOM 1557 N N . ARG C 3 60 ? 17.544 -0.116 0.177 1.00 28.88 55 ARG L N 1
ATOM 1558 C CA . ARG C 3 60 ? 18.216 -1.050 1.058 1.00 31.14 55 ARG L CA 1
ATOM 1559 C C . ARG C 3 60 ? 19.459 -0.422 1.694 1.00 31.62 55 ARG L C 1
ATOM 1560 O O . ARG C 3 60 ? 20.272 0.210 1.007 1.00 32.10 55 ARG L O 1
ATOM 1568 N N . PRO C 3 61 ? 19.600 -0.542 3.027 1.00 33.32 56 PRO L N 1
ATOM 1569 C CA . PRO C 3 61 ? 20.804 0.048 3.625 1.00 34.17 56 PRO L CA 1
ATOM 1570 C C . PRO C 3 61 ? 21.983 -0.839 3.216 1.00 34.71 56 PRO L C 1
ATOM 1571 O O . PRO C 3 61 ? 21.811 -2.032 2.937 1.00 33.10 56 PRO L O 1
ATOM 1575 N N . SER C 3 62 ? 23.168 -0.244 3.177 1.00 35.60 57 SER L N 1
ATOM 1576 C CA . SER C 3 62 ? 24.398 -0.914 2.766 1.00 37.19 57 SER L CA 1
ATOM 1577 C C . SER C 3 62 ? 24.615 -2.405 3.021 1.00 37.97 57 SER L C 1
ATOM 1578 O O . SER C 3 62 ? 24.955 -3.137 2.078 1.00 39.90 57 SER L O 1
ATOM 1581 N N . GLY C 3 63 ? 24.442 -2.861 4.264 1.00 37.27 58 GLY L N 1
ATOM 1582 C CA . GLY C 3 63 ? 24.684 -4.271 4.560 1.00 35.90 58 GLY L CA 1
ATOM 1583 C C . GLY C 3 63 ? 23.527 -5.247 4.439 1.00 36.61 58 GLY L C 1
ATOM 1584 O O . GLY C 3 63 ? 23.565 -6.330 5.029 1.00 36.07 58 GLY L O 1
ATOM 1585 N N . ILE C 3 64 ? 22.496 -4.875 3.680 1.00 35.35 59 ILE L N 1
ATOM 1586 C CA . ILE C 3 64 ? 21.324 -5.721 3.510 1.00 33.40 59 ILE L CA 1
ATOM 1587 C C . ILE C 3 64 ? 21.277 -6.354 2.123 1.00 34.15 59 ILE L C 1
ATOM 1588 O O . ILE C 3 64 ? 21.129 -5.650 1.127 1.00 35.61 59 ILE L O 1
ATOM 1593 N N . PRO C 3 65 ? 21.373 -7.696 2.047 1.00 33.92 60 PRO L N 1
ATOM 1594 C CA . PRO C 3 65 ? 21.353 -8.443 0.782 1.00 33.66 60 PRO L CA 1
ATOM 1595 C C . PRO C 3 65 ? 20.108 -8.157 -0.053 1.00 33.34 60 PRO L C 1
ATOM 1596 O O . PRO C 3 65 ? 19.031 -7.927 0.491 1.00 32.21 60 PRO L O 1
ATOM 1600 N N . ASP C 3 66 ? 20.249 -8.185 -1.380 1.00 32.14 61 ASP L N 1
ATOM 1601 C CA . ASP C 3 66 ? 19.122 -7.850 -2.240 1.00 30.25 61 ASP L CA 1
ATOM 1602 C C . ASP C 3 66 ? 17.991 -8.868 -2.334 1.00 30.14 61 ASP L C 1
ATOM 1603 O O . ASP C 3 66 ? 17.064 -8.685 -3.125 1.00 28.86 61 ASP L O 1
ATOM 1608 N N . ARG C 3 67 ? 18.054 -9.940 -1.548 1.00 29.07 62 ARG L N 1
ATOM 1609 C CA . ARG C 3 67 ? 16.983 -10.911 -1.596 1.00 31.00 62 ARG L CA 1
ATOM 1610 C C . ARG C 3 67 ? 15.845 -10.388 -0.732 1.00 31.70 62 ARG L C 1
ATOM 1611 O O . ARG C 3 67 ? 14.754 -10.981 -0.679 1.00 29.81 62 ARG L O 1
ATOM 1619 N N . PHE C 3 68 ? 16.137 -9.270 -0.060 1.00 30.31 63 PHE L N 1
ATOM 1620 C CA . PHE C 3 68 ? 15.175 -8.521 0.750 1.00 29.97 63 PHE L CA 1
ATOM 1621 C C . PHE C 3 68 ? 14.828 -7.339 -0.143 1.00 28.87 63 PHE L C 1
ATOM 1622 O O . PHE C 3 68 ? 15.734 -6.661 -0.641 1.00 29.42 63 PHE L O 1
ATOM 1630 N N . SER C 3 69 ? 13.539 -7.103 -0.372 1.00 28.57 64 SER L N 1
ATOM 1631 C CA . SER C 3 69 ? 13.102 -5.959 -1.169 1.00 27.98 64 SER L CA 1
ATOM 1632 C C . SER C 3 69 ? 11.747 -5.474 -0.689 1.00 27.64 64 SER L C 1
ATOM 1633 O O . SER C 3 69 ? 10.966 -6.229 -0.105 1.00 29.45 64 SER L O 1
ATOM 1636 N N . GLY C 3 70 ? 11.471 -4.202 -0.922 1.00 28.30 65 GLY L N 1
ATOM 1637 C CA . GLY C 3 70 ? 10.207 -3.643 -0.492 1.00 27.26 65 GLY L CA 1
ATOM 1638 C C . GLY C 3 70 ? 9.562 -2.882 -1.617 1.00 26.69 65 GLY L C 1
ATOM 1639 O O . GLY C 3 70 ? 10.249 -2.486 -2.557 1.00 26.93 65 GLY L O 1
ATOM 1640 N N . SER C 3 71 ? 8.246 -2.704 -1.533 1.00 26.61 66 SER L N 1
ATOM 1641 C CA . SER C 3 71 ? 7.480 -1.957 -2.524 1.00 26.19 66 SER L CA 1
ATOM 1642 C C . SER C 3 71 ? 6.283 -1.331 -1.802 1.00 26.36 66 SER L C 1
ATOM 1643 O O . SER C 3 71 ? 5.896 -1.775 -0.727 1.00 25.76 66 SER L O 1
ATOM 1646 N N . LYS C 3 72 ? 5.713 -0.283 -2.383 1.00 25.81 67 LYS L N 1
ATOM 1647 C CA . LYS C 3 72 ? 4.559 0.382 -1.789 1.00 27.06 67 LYS L CA 1
ATOM 1648 C C . LYS C 3 72 ? 3.519 0.629 -2.873 1.00 28.27 67 LYS L C 1
ATOM 1649 O O . LYS C 3 72 ? 3.878 1.007 -3.987 1.00 29.74 67 LYS L O 1
ATOM 1655 N N . SER C 3 73 ? 2.249 0.416 -2.551 1.00 28.03 68 SER L N 1
ATOM 1656 C CA . SER C 3 73 ? 1.161 0.671 -3.493 1.00 29.11 68 SER L CA 1
ATOM 1657 C C . SER C 3 73 ? -0.107 1.040 -2.746 1.00 28.89 68 SER L C 1
ATOM 1658 O O . SER C 3 73 ? -0.641 0.246 -1.955 1.00 29.09 68 SER L O 1
ATOM 1661 N N . GLY C 3 74 ? -0.580 2.255 -2.983 1.00 27.47 69 GLY L N 1
ATOM 1662 C CA . GLY C 3 74 ? -1.778 2.710 -2.316 1.00 28.40 69 GLY L CA 1
ATOM 1663 C C . GLY C 3 74 ? -1.517 2.930 -0.838 1.00 30.03 69 GLY L C 1
ATOM 1664 O O . GLY C 3 74 ? -0.644 3.728 -0.450 1.00 30.17 69 GLY L O 1
ATOM 1665 N N . THR C 3 75 ? -2.277 2.212 -0.014 1.00 28.73 70 THR L N 1
ATOM 1666 C CA . THR C 3 75 ? -2.170 2.301 1.433 1.00 27.96 70 THR L CA 1
ATOM 1667 C C . THR C 3 75 ? -1.524 1.012 1.932 1.00 28.37 70 THR L C 1
ATOM 1668 O O . THR C 3 75 ? -1.563 0.714 3.125 1.00 26.43 70 THR L O 1
ATOM 1672 N N . SER C 3 76 ? -0.931 0.270 1.004 1.00 26.22 71 SER L N 1
ATOM 1673 C CA . SER C 3 76 ? -0.288 -1.004 1.303 1.00 25.19 71 SER L CA 1
ATOM 1674 C C . SER C 3 76 ? 1.228 -0.994 1.013 1.00 25.55 71 SER L C 1
ATOM 1675 O O . SER C 3 76 ? 1.715 -0.217 0.167 1.00 22.99 71 SER L O 1
ATOM 1678 N N . ALA C 3 77 ? 1.961 -1.843 1.733 1.00 23.69 72 ALA L N 1
ATOM 1679 C CA . ALA C 3 77 ? 3.398 -1.997 1.552 1.00 24.24 72 ALA L CA 1
ATOM 1680 C C . ALA C 3 77 ? 3.733 -3.492 1.667 1.00 25.12 72 ALA L C 1
ATOM 1681 O O . ALA C 3 77 ? 3.041 -4.258 2.333 1.00 25.81 72 ALA L O 1
ATOM 1683 N N . THR C 3 78 ? 4.799 -3.904 1.011 1.00 25.78 73 THR L N 1
ATOM 1684 C CA . THR C 3 78 ? 5.177 -5.299 1.016 1.00 27.04 73 THR L CA 1
ATOM 1685 C C . THR C 3 78 ? 6.672 -5.495 1.128 1.00 27.07 73 THR L C 1
ATOM 1686 O O . THR C 3 78 ? 7.456 -4.729 0.552 1.00 26.95 73 THR L O 1
ATOM 1690 N N . LEU C 3 79 ? 7.056 -6.522 1.875 1.00 26.93 74 LEU L N 1
ATOM 1691 C CA . LEU C 3 79 ? 8.456 -6.891 2.028 1.00 27.09 74 LEU L CA 1
ATOM 1692 C C . LEU C 3 79 ? 8.600 -8.272 1.381 1.00 27.87 74 LEU L C 1
ATOM 1693 O O . LEU C 3 79 ? 7.866 -9.205 1.739 1.00 28.25 74 LEU L O 1
ATOM 1698 N N . ASP C 3 80 ? 9.528 -8.390 0.430 1.00 28.93 75 ASP L N 1
ATOM 1699 C CA . ASP C 3 80 ? 9.815 -9.658 -0.272 1.00 29.51 75 ASP L CA 1
ATOM 1700 C C . ASP C 3 80 ? 11.146 -10.254 0.175 1.00 28.44 75 ASP L C 1
ATOM 1701 O O . ASP C 3 80 ? 12.172 -9.572 0.190 1.00 27.67 75 ASP L O 1
ATOM 1706 N N . ILE C 3 81 ? 11.132 -11.532 0.517 1.00 29.01 76 ILE L N 1
ATOM 1707 C CA . ILE C 3 81 ? 12.355 -12.196 0.935 1.00 28.81 76 ILE L CA 1
ATOM 1708 C C . ILE C 3 81 ? 12.502 -13.462 0.122 1.00 30.61 76 ILE L C 1
ATOM 1709 O O . ILE C 3 81 ? 11.685 -14.369 0.241 1.00 31.61 76 ILE L O 1
ATOM 1714 N N . THR C 3 82 ? 13.539 -13.539 -0.705 1.00 30.86 77 THR L N 1
ATOM 1715 C CA . THR C 3 82 ? 13.748 -14.753 -1.477 1.00 30.90 77 THR L CA 1
ATOM 1716 C C . THR C 3 82 ? 14.948 -15.532 -0.945 1.00 30.95 77 THR L C 1
ATOM 1717 O O . THR C 3 82 ? 15.731 -15.020 -0.127 1.00 30.38 77 THR L O 1
ATOM 1721 N N . GLY C 3 83 ? 15.076 -16.775 -1.402 1.00 30.23 78 GLY L N 1
ATOM 1722 C CA . GLY C 3 83 ? 16.179 -17.633 -0.979 1.00 32.09 78 GLY L CA 1
ATOM 1723 C C . GLY C 3 83 ? 16.192 -17.853 0.519 1.00 32.25 78 GLY L C 1
ATOM 1724 O O . GLY C 3 83 ? 17.257 -17.974 1.130 1.00 32.44 78 GLY L O 1
ATOM 1725 N N . LEU C 3 84 ? 14.997 -17.919 1.100 1.00 33.04 79 LEU L N 1
ATOM 1726 C CA . LEU C 3 84 ? 14.812 -18.080 2.545 1.00 33.99 79 LEU L CA 1
ATOM 1727 C C . LEU C 3 84 ? 15.876 -18.912 3.214 1.00 34.39 79 LEU L C 1
ATOM 1728 O O . LEU C 3 84 ? 16.269 -19.962 2.702 1.00 34.24 79 LEU L O 1
ATOM 1733 N N . GLN C 3 85 ? 16.330 -18.445 4.371 1.00 35.06 80 GLN L N 1
ATOM 1734 C CA . GLN C 3 85 ? 17.336 -19.158 5.136 1.00 35.11 80 GLN L CA 1
ATOM 1735 C C . GLN C 3 85 ? 16.878 -19.224 6.566 1.00 34.47 80 GLN L C 1
ATOM 1736 O O . GLN C 3 85 ? 16.154 -18.337 7.037 1.00 32.66 80 GLN L O 1
ATOM 1742 N N . THR C 3 86 ? 17.318 -20.270 7.257 1.00 33.22 81 THR L N 1
ATOM 1743 C CA . THR C 3 86 ? 16.939 -20.486 8.642 1.00 33.49 81 THR L CA 1
ATOM 1744 C C . THR C 3 86 ? 17.285 -19.294 9.524 1.00 32.39 81 THR L C 1
ATOM 1745 O O . THR C 3 86 ? 16.591 -19.020 10.509 1.00 33.94 81 THR L O 1
ATOM 1749 N N . GLY C 3 87 ? 18.342 -18.570 9.161 1.00 29.18 82 GLY L N 1
ATOM 1750 C CA . GLY C 3 87 ? 18.726 -17.411 9.934 1.00 28.63 82 GLY L CA 1
ATOM 1751 C C . GLY C 3 87 ? 17.749 -16.254 9.739 1.00 27.92 82 GLY L C 1
ATOM 1752 O O . GLY C 3 87 ? 17.842 -15.231 10.401 1.00 26.76 82 GLY L O 1
ATOM 1753 N N . ASP C 3 88 ? 16.817 -16.415 8.812 1.00 26.75 83 ASP L N 1
ATOM 1754 C CA . ASP C 3 88 ? 15.846 -15.375 8.552 1.00 26.87 83 ASP L CA 1
ATOM 1755 C C . ASP C 3 88 ? 14.705 -15.425 9.568 1.00 25.53 83 ASP L C 1
ATOM 1756 O O . ASP C 3 88 ? 13.860 -14.535 9.581 1.00 25.48 83 ASP L O 1
ATOM 1761 N N . GLU C 3 89 ? 14.660 -16.455 10.406 1.00 25.66 84 GLU L N 1
ATOM 1762 C CA . GLU C 3 89 ? 13.574 -16.542 11.384 1.00 26.43 84 GLU L CA 1
ATOM 1763 C C . GLU C 3 89 ? 13.652 -15.373 12.343 1.00 24.17 84 GLU L C 1
ATOM 1764 O O . GLU C 3 89 ? 14.682 -15.159 13.006 1.00 24.37 84 GLU L O 1
ATOM 1770 N N . ALA C 3 90 ? 12.570 -14.614 12.407 1.00 22.73 85 ALA L N 1
ATOM 1771 C CA . ALA C 3 90 ? 12.524 -13.433 13.253 1.00 22.93 85 ALA L CA 1
ATOM 1772 C C . ALA C 3 90 ? 11.155 -12.782 13.162 1.00 21.57 85 ALA L C 1
ATOM 1773 O O . ALA C 3 90 ? 10.254 -13.290 12.476 1.00 23.83 85 ALA L O 1
ATOM 1775 N N . ASP C 3 91 ? 10.978 -11.676 13.881 1.00 20.97 86 ASP L N 1
ATOM 1776 C CA . ASP C 3 91 ? 9.721 -10.936 13.777 1.00 21.80 86 ASP L CA 1
ATOM 1777 C C . ASP C 3 91 ? 9.975 -9.753 12.853 1.00 21.08 86 ASP L C 1
ATOM 1778 O O . ASP C 3 91 ? 10.999 -9.088 12.989 1.00 21.16 86 ASP L O 1
ATOM 1783 N N . TYR C 3 92 ? 9.071 -9.511 11.898 1.00 21.24 87 TYR L N 1
ATOM 1784 C CA . TYR C 3 92 ? 9.227 -8.393 10.956 1.00 21.70 87 TYR L CA 1
ATOM 1785 C C . TYR C 3 92 ? 8.167 -7.317 11.158 1.00 23.55 87 TYR L C 1
ATOM 1786 O O . TYR C 3 92 ? 6.984 -7.624 11.321 1.00 23.39 87 TYR L O 1
ATOM 1795 N N . TYR C 3 93 ? 8.604 -6.057 11.111 1.00 24.48 88 TYR L N 1
ATOM 1796 C CA . TYR C 3 93 ? 7.734 -4.892 11.298 1.00 24.41 88 TYR L CA 1
ATOM 1797 C C . TYR C 3 93 ? 7.965 -3.864 10.207 1.00 25.50 88 TYR L C 1
ATOM 1798 O O . TYR C 3 93 ? 9.118 -3.614 9.814 1.00 25.57 88 TYR L O 1
ATOM 1807 N N . CYS C 3 94 ? 6.876 -3.277 9.708 1.00 24.68 89 CYS L N 1
ATOM 1808 C CA . CYS C 3 94 ? 7.005 -2.187 8.757 1.00 23.56 89 CYS L CA 1
ATOM 1809 C C . CYS C 3 94 ? 6.823 -0.983 9.717 1.00 24.08 89 CYS L C 1
ATOM 1810 O O . CYS C 3 94 ? 6.324 -1.147 10.835 1.00 19.25 89 CYS L O 1
ATOM 1813 N N . GLY C 3 95 ? 7.236 0.203 9.282 1.00 23.38 90 GLY L N 1
ATOM 1814 C CA . GLY C 3 95 ? 7.082 1.392 10.105 1.00 21.76 90 GLY L CA 1
ATOM 1815 C C . GLY C 3 95 ? 6.795 2.598 9.224 1.00 21.04 90 GLY L C 1
ATOM 1816 O O . GLY C 3 95 ? 7.305 2.675 8.091 1.00 18.05 90 GLY L O 1
ATOM 1817 N N . THR C 3 96 ? 5.963 3.517 9.719 1.00 19.53 91 THR L N 1
ATOM 1818 C CA . THR C 3 96 ? 5.656 4.724 8.969 1.00 23.33 91 THR L CA 1
ATOM 1819 C C . THR C 3 96 ? 5.090 5.857 9.814 1.00 22.16 91 THR L C 1
ATOM 1820 O O . THR C 3 96 ? 4.409 5.627 10.801 1.00 23.77 91 THR L O 1
ATOM 1824 N N . TRP C 3 97 ? 5.381 7.084 9.417 1.00 22.47 92 TRP L N 1
ATOM 1825 C CA . TRP C 3 97 ? 4.816 8.239 10.111 1.00 22.73 92 TRP L CA 1
ATOM 1826 C C . TRP C 3 97 ? 3.308 8.217 9.835 1.00 22.13 92 TRP L C 1
ATOM 1827 O O . TRP C 3 97 ? 2.885 7.744 8.766 1.00 21.31 92 TRP L O 1
ATOM 1838 N N . ASP C 3 98 ? 2.512 8.675 10.805 1.00 20.18 93 ASP L N 1
ATOM 1839 C CA . ASP C 3 98 ? 1.057 8.772 10.636 1.00 21.83 93 ASP L CA 1
ATOM 1840 C C . ASP C 3 98 ? 0.729 10.242 10.900 1.00 22.80 93 ASP L C 1
ATOM 1841 O O . ASP C 3 98 ? 0.911 10.744 12.003 1.00 22.40 93 ASP L O 1
ATOM 1846 N N . SER C 3 99 ? 0.270 10.928 9.858 1.00 24.94 94 SER L N 1
ATOM 1847 C CA . SER C 3 99 ? -0.023 12.353 9.903 1.00 25.36 94 SER L CA 1
ATOM 1848 C C . SER C 3 99 ? -1.242 12.755 10.711 1.00 26.96 94 SER L C 1
ATOM 1849 O O . SER C 3 99 ? -1.440 13.945 10.974 1.00 25.41 94 SER L O 1
ATOM 1852 N N . SER C 3 100 ? -2.059 11.766 11.062 1.00 26.66 95 SER L N 1
ATOM 1853 C CA . SER C 3 100 ? -3.265 11.977 11.846 1.00 26.87 95 SER L CA 1
ATOM 1854 C C . SER C 3 100 ? -2.968 11.736 13.318 1.00 26.76 95 SER L C 1
ATOM 1855 O O . SER C 3 100 ? -3.207 12.597 14.167 1.00 27.46 95 SER L O 1
ATOM 1858 N N . LEU C 3 101 ? -2.424 10.567 13.624 1.00 26.14 96 LEU L N 1
ATOM 1859 C CA . LEU C 3 101 ? -2.101 10.246 15.001 1.00 26.19 96 LEU L CA 1
ATOM 1860 C C . LEU C 3 101 ? -0.840 10.962 15.465 1.00 26.82 96 LEU L C 1
ATOM 1861 O O . LEU C 3 101 ? -0.601 11.089 16.660 1.00 26.72 96 LEU L O 1
ATOM 1866 N N . ASN C 3 102 ? -0.037 11.420 14.502 1.00 26.07 97 ASN L N 1
ATOM 1867 C CA . ASN C 3 102 ? 1.221 12.098 14.770 1.00 26.06 97 ASN L CA 1
ATOM 1868 C C . ASN C 3 102 ? 2.179 11.271 15.640 1.00 25.95 97 ASN L C 1
ATOM 1869 O O . ASN C 3 102 ? 2.670 11.715 16.675 1.00 26.50 97 ASN L O 1
ATOM 1874 N N . VAL C 3 103 ? 2.443 10.062 15.166 1.00 24.77 98 VAL L N 1
ATOM 1875 C CA . VAL C 3 103 ? 3.373 9.127 15.797 1.00 24.36 98 VAL L CA 1
ATOM 1876 C C . VAL C 3 103 ? 3.924 8.265 14.667 1.00 22.35 98 VAL L C 1
ATOM 1877 O O . VAL C 3 103 ? 3.347 8.211 13.580 1.00 22.99 98 VAL L O 1
ATOM 1881 N N . VAL C 3 104 ? 5.057 7.630 14.897 1.00 21.90 99 VAL L N 1
ATOM 1882 C CA . VAL C 3 104 ? 5.539 6.677 13.912 1.00 20.82 99 VAL L CA 1
ATOM 1883 C C . VAL C 3 104 ? 4.778 5.425 14.342 1.00 21.48 99 VAL L C 1
ATOM 1884 O O . VAL C 3 104 ? 4.909 4.982 15.478 1.00 21.92 99 VAL L O 1
ATOM 1888 N N . VAL C 3 105 ? 3.958 4.886 13.454 1.00 22.45 100 VAL L N 1
ATOM 1889 C CA . VAL C 3 105 ? 3.209 3.665 13.745 1.00 24.36 100 VAL L CA 1
ATOM 1890 C C . VAL C 3 105 ? 3.941 2.458 13.138 1.00 24.58 100 VAL L C 1
ATOM 1891 O O . VAL C 3 105 ? 4.467 2.524 12.011 1.00 24.87 100 VAL L O 1
ATOM 1895 N N . PHE C 3 106 ? 4.014 1.373 13.906 1.00 22.31 101 PHE L N 1
ATOM 1896 C CA . PHE C 3 106 ? 4.638 0.127 13.444 1.00 23.38 101 PHE L CA 1
ATOM 1897 C C . PHE C 3 106 ? 3.506 -0.873 13.214 1.00 24.25 101 PHE L C 1
ATOM 1898 O O . PHE C 3 106 ? 2.507 -0.858 13.951 1.00 25.25 101 PHE L O 1
ATOM 1906 N N . GLY C 3 107 ? 3.653 -1.728 12.202 1.00 25.22 102 GLY L N 1
ATOM 1907 C CA . GLY C 3 107 ? 2.650 -2.757 11.933 1.00 22.91 102 GLY L CA 1
ATOM 1908 C C . GLY C 3 107 ? 2.553 -3.688 13.136 1.00 23.70 102 GLY L C 1
ATOM 1909 O O . GLY C 3 107 ? 3.368 -3.611 14.065 1.00 24.55 102 GLY L O 1
ATOM 1910 N N . GLY C 3 108 ? 1.568 -4.575 13.140 1.00 23.08 103 GLY L N 1
ATOM 1911 C CA . GLY C 3 108 ? 1.400 -5.483 14.260 1.00 23.28 103 GLY L CA 1
ATOM 1912 C C . GLY C 3 108 ? 2.510 -6.504 14.432 1.00 24.22 103 GLY L C 1
ATOM 1913 O O . GLY C 3 108 ? 2.700 -7.019 15.527 1.00 23.25 103 GLY L O 1
ATOM 1914 N N . GLY C 3 109 ? 3.259 -6.796 13.365 1.00 22.98 104 GLY L N 1
ATOM 1915 C CA . GLY C 3 109 ? 4.333 -7.764 13.476 1.00 25.35 104 GLY L CA 1
ATOM 1916 C C . GLY C 3 109 ? 4.039 -9.110 12.820 1.00 25.99 104 GLY L C 1
ATOM 1917 O O . GLY C 3 109 ? 2.924 -9.628 12.916 1.00 27.24 104 GLY L O 1
ATOM 1918 N N . THR C 3 110 ? 5.033 -9.680 12.147 1.00 24.38 105 THR L N 1
ATOM 1919 C CA . THR C 3 110 ? 4.846 -10.981 11.506 1.00 23.87 105 THR L CA 1
ATOM 1920 C C . THR C 3 110 ? 5.970 -11.910 11.923 1.00 24.04 105 THR L C 1
ATOM 1921 O O . THR C 3 110 ? 7.144 -11.597 11.737 1.00 24.38 105 THR L O 1
ATOM 1925 N N . LYS C 3 111 ? 5.615 -13.049 12.508 1.00 25.32 106 LYS L N 1
ATOM 1926 C CA . LYS C 3 111 ? 6.623 -14.014 12.932 1.00 26.21 106 LYS L CA 1
ATOM 1927 C C . LYS C 3 111 ? 6.941 -14.952 11.772 1.00 26.02 106 LYS L C 1
ATOM 1928 O O . LYS C 3 111 ? 6.080 -15.700 11.294 1.00 25.70 106 LYS L O 1
ATOM 1934 N N . LEU C 3 112 ? 8.180 -14.887 11.312 1.00 25.16 107 LEU L N 1
ATOM 1935 C CA . LEU C 3 112 ? 8.632 -15.723 10.213 1.00 27.42 107 LEU L CA 1
ATOM 1936 C C . LEU C 3 112 ? 9.256 -17.014 10.726 1.00 29.68 107 LEU L C 1
ATOM 1937 O O . LEU C 3 112 ? 10.212 -17.000 11.516 1.00 27.41 107 LEU L O 1
ATOM 1942 N N . THR C 3 113 ? 8.687 -18.128 10.276 1.00 30.68 108 THR L N 1
ATOM 1943 C CA . THR C 3 113 ? 9.202 -19.445 10.600 1.00 33.86 108 THR L CA 1
ATOM 1944 C C . THR C 3 113 ? 9.719 -20.038 9.290 1.00 34.40 108 THR L C 1
ATOM 1945 O O . THR C 3 113 ? 9.085 -19.897 8.239 1.00 34.07 108 THR L O 1
ATOM 1949 N N . VAL C 3 114 ? 10.877 -20.679 9.348 1.00 35.06 109 VAL L N 1
ATOM 1950 C CA . VAL C 3 114 ? 11.455 -21.311 8.168 1.00 36.44 109 VAL L CA 1
ATOM 1951 C C . VAL C 3 114 ? 11.458 -22.807 8.462 1.00 38.64 109 VAL L C 1
ATOM 1952 O O . VAL C 3 114 ? 12.102 -23.273 9.403 1.00 39.22 109 VAL L O 1
ATOM 1956 N N . LEU C 3 115 ? 10.699 -23.560 7.686 1.00 39.77 110 LEU L N 1
ATOM 1957 C CA . LEU C 3 115 ? 10.640 -24.995 7.898 1.00 41.42 110 LEU L CA 1
ATOM 1958 C C . LEU C 3 115 ? 10.198 -25.720 6.626 1.00 41.87 110 LEU L C 1
ATOM 1959 O O . LEU C 3 115 ? 10.955 -26.627 6.211 1.00 42.51 110 LEU L O 1
#

Sequence (264 aa):
RQLINTNGSWHINMEVQLVESGGGLVQPGGSLRLSCVASGLTFTNFAVSWVRQAPGKGLEWVSAISSSDGSTYYSDSVKGRFTISRDSSMNTLYLQMDSLRVEDTAVYFCARAVVSSDITYTYWSKYFDYWGQGTLVTVSSGSTGGGGSGGGGSQSVVTQPPSVSAAPGQKVTISCSGGSFNIGNNYVSWYQQLPGTAPKLLIYDNDNRPSGIPDRFSGSKSGTSATLDITGLQTGDEADYYCGTWDSSLNVVVFGGGTKLTVL

GO terms:
  GO:0044164 host cell cytosol (C, IDA)
  GO:0044165 host cell endoplasmic reticulum (C, IDA)
  GO:0039502 symbiont-mediated suppression of host type I interferon-mediated signaling pathway (P, IDA)
  GO:1900102 negative regulation of endoplasmic reticulum unfolded protein response (P, IDA)
  GO:0005515 protein binding (F, IPI)
  GO:0042025 host cell nucleus (C, IDA)
  GO:0008233 peptidase activity (F, IDA)
  GO:0008236 serine-type peptidase activity (F, IDA)
  GO:0044220 host cell perinuclear region of cytoplasm (C, IDA)
  GO:0030430 host cell cytoplasm (C, IDA)
  GO:0008270 zinc ion binding (F, IDA)
  GO:0004252 serine-type endopeptidase activity (F, IDA)
  GO:0051047 positive regulation of secretion (P, IDA)
  GO:0039545 symbiont-mediated suppression of host cytoplasmic pattern recognition receptor signaling pathway via inhibition of MAVS activity (P, TAS)
  GO:0019082 viral protein processing (P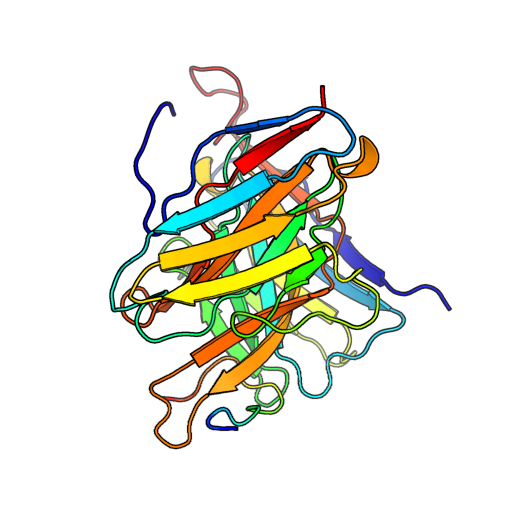, TAS)
  GO:0050689 negative regulation of defense response to virus by host (P, TAS)
  GO:0033644 host cell membrane (C, IMP)
  GO:0042025 host cell nucleus (C, IMP)
  GO:0044164 host cell cytosol (C, IMP)
  GO:0030430 host cell cytoplasm (C, IMP)